Protein AF-A0A1Y2BBR1-F1 (afdb_monomer_lite)

Foldseek 3Di:
DPVLVVVLVVVVVPDDCLLELDDDDLQEDDPVSLVSLQVSLVVVVAASLVVNLVSLLSQLLVLVVLLLCLLFPVVQLVVDDPVSNVSNLVSLQSNQSSLSNLLRLLVSLCCCLPNPVVVVDPPVSSNNSDPPLDLVSNLSSLLSLLCVQARGDPSCQVSHPPDDPLCVSVLVSLVVVLVPRPPLVPVPDPCVLSSVLSVLSSVSSVVCSVPVHPPPPDDPDDAADEDWDFDDDPPDDPDRGPTDDPPPRPFSQQDDGNSRYHYDDPCNVVSVVVVVVGD

pLDDT: mean 82.96, std 15.92, range [39.16, 98.25]

Sequence (279 aa):
MYFHTSRLLTVHSQIPIQYLLLFENPRALTTADEDRFISQNRTAGATLGHLNMALHGSTSINYRAIMYLSALSSFHPSTLPPHQTKKIITAINACLESAWKRTTLALFFEEIAYGSGKSRVPETEIKYYTLGGQPHLLFEACVVFWFVVCRMNASWRPFVQLWDEDTRQMRDAVARLVDRIPDASSENGVYSPVVRCIEAMMLEIEEVGMFGRLDDLMGNDVDVLELGMKVMSIGGEETIASIAEPHGFLGLLGLEVGNRVRWLGRKEESWRLFWKLNT

Structure (mmCIF, N/CA/C/O backbone):
data_AF-A0A1Y2BBR1-F1
#
_entry.id   AF-A0A1Y2BBR1-F1
#
loop_
_atom_site.group_PDB
_atom_site.id
_atom_site.type_symbol
_atom_site.label_atom_id
_atom_site.label_alt_id
_atom_site.label_comp_id
_atom_site.label_asym_id
_atom_site.label_entity_id
_atom_site.label_seq_id
_atom_site.pdbx_PDB_ins_code
_atom_site.Cartn_x
_atom_site.Cartn_y
_atom_site.Cartn_z
_atom_site.occupancy
_atom_site.B_iso_or_equiv
_atom_site.auth_seq_id
_atom_site.auth_comp_id
_atom_site.auth_asym_id
_atom_site.auth_atom_id
_atom_site.pdbx_PDB_model_num
ATOM 1 N N . MET A 1 1 ? -5.771 -9.627 -20.021 1.00 47.75 1 MET A N 1
ATOM 2 C CA . MET A 1 1 ? -5.747 -9.042 -18.660 1.00 47.75 1 MET A CA 1
ATOM 3 C C . MET A 1 1 ? -6.906 -8.063 -18.366 1.00 47.75 1 MET A C 1
ATOM 5 O O . MET A 1 1 ? -6.924 -7.498 -17.289 1.00 47.75 1 MET A O 1
ATOM 9 N N . TYR A 1 2 ? -7.908 -7.880 -19.248 1.00 39.16 2 TYR A N 1
ATOM 10 C CA . TYR A 1 2 ? -9.057 -6.983 -18.984 1.00 39.16 2 TYR A CA 1
ATOM 11 C C . TYR A 1 2 ? -10.148 -7.584 -18.072 1.00 39.16 2 TYR A C 1
ATOM 13 O O . TYR A 1 2 ? -10.873 -6.848 -17.410 1.00 39.16 2 TYR A O 1
ATOM 21 N N . PHE A 1 3 ? -10.257 -8.915 -18.005 1.00 40.38 3 PHE A N 1
ATOM 22 C CA . PHE A 1 3 ? -11.361 -9.579 -17.303 1.00 40.38 3 PHE A CA 1
ATOM 23 C C . PHE A 1 3 ? -11.321 -9.415 -15.773 1.00 40.38 3 PHE A C 1
ATOM 25 O O . PHE A 1 3 ? -12.371 -9.220 -15.163 1.00 40.38 3 PHE A O 1
ATOM 32 N N . HIS A 1 4 ? -10.142 -9.420 -15.143 1.00 56.06 4 HIS A N 1
ATOM 33 C CA . HIS A 1 4 ? -10.037 -9.384 -13.676 1.00 56.06 4 HIS A CA 1
ATOM 34 C C . HIS A 1 4 ? -10.373 -8.012 -13.071 1.00 56.06 4 HIS A C 1
ATOM 36 O O . HIS A 1 4 ? -11.128 -7.949 -12.100 1.00 56.06 4 HIS A O 1
ATOM 42 N N . THR A 1 5 ? -9.939 -6.918 -13.705 1.00 64.00 5 THR A N 1
ATOM 43 C CA . THR A 1 5 ? -10.243 -5.553 -13.248 1.00 64.00 5 THR A CA 1
ATOM 44 C C . THR A 1 5 ? -11.747 -5.259 -13.270 1.00 64.00 5 THR A C 1
ATOM 46 O O . THR A 1 5 ? -12.264 -4.644 -12.344 1.00 64.00 5 THR A O 1
ATOM 49 N N . SER A 1 6 ? -12.481 -5.750 -14.279 1.00 73.44 6 SER A N 1
ATOM 50 C CA . SER A 1 6 ? -13.931 -5.509 -14.401 1.00 73.44 6 SER A CA 1
ATOM 51 C C . SER A 1 6 ? -14.750 -6.128 -13.260 1.00 73.44 6 SER A C 1
ATOM 53 O O . SER A 1 6 ? -15.660 -5.494 -12.722 1.00 73.44 6 SER A O 1
ATOM 55 N N . ARG A 1 7 ? -14.389 -7.345 -12.832 1.00 83.56 7 ARG A N 1
ATOM 56 C CA . ARG A 1 7 ? -15.059 -8.038 -11.728 1.00 83.56 7 ARG A CA 1
ATOM 57 C C . ARG A 1 7 ? -14.746 -7.386 -10.386 1.00 83.56 7 ARG A C 1
ATOM 59 O O . ARG A 1 7 ? -15.658 -7.229 -9.583 1.00 83.56 7 ARG A O 1
ATOM 66 N N . LEU A 1 8 ? -13.493 -6.984 -10.160 1.00 83.50 8 LEU A N 1
ATOM 67 C CA . LEU A 1 8 ? -13.106 -6.297 -8.928 1.00 83.50 8 LEU A CA 1
ATOM 68 C C . LEU A 1 8 ? -13.880 -4.986 -8.753 1.00 83.50 8 LEU A C 1
ATOM 70 O O . LEU A 1 8 ? -14.488 -4.768 -7.710 1.00 83.50 8 LEU A O 1
ATOM 74 N N . LEU A 1 9 ? -13.921 -4.161 -9.803 1.00 84.00 9 LEU A N 1
ATOM 75 C CA . LEU A 1 9 ? -14.660 -2.897 -9.795 1.00 84.00 9 LEU A CA 1
ATOM 76 C C . LEU A 1 9 ? -16.160 -3.110 -9.572 1.00 84.00 9 LEU A C 1
ATOM 78 O O . LEU A 1 9 ? -16.783 -2.351 -8.836 1.00 84.00 9 LEU A O 1
ATOM 82 N N . THR A 1 10 ? -16.726 -4.175 -10.148 1.00 89.50 10 THR A N 1
ATOM 83 C CA . THR A 1 10 ? -18.129 -4.542 -9.919 1.00 89.50 10 THR A CA 1
ATOM 84 C C . THR A 1 10 ? -18.375 -4.863 -8.446 1.00 89.50 10 THR A C 1
ATOM 86 O O . THR A 1 10 ? -19.303 -4.319 -7.856 1.00 89.50 10 THR A O 1
ATOM 89 N N . VAL A 1 11 ? -17.521 -5.683 -7.825 1.00 89.50 11 VAL A N 1
ATOM 90 C CA . VAL A 1 11 ? -17.638 -6.014 -6.395 1.00 89.50 11 VAL A CA 1
ATOM 91 C C . VAL A 1 11 ? -17.490 -4.763 -5.529 1.00 89.50 11 VAL A C 1
ATOM 93 O O . VAL A 1 11 ? -18.306 -4.545 -4.641 1.00 89.50 11 VAL A O 1
ATOM 96 N N . HIS A 1 12 ? -16.504 -3.906 -5.808 1.00 91.44 12 HIS A N 1
ATOM 97 C CA . HIS A 1 12 ? -16.314 -2.648 -5.073 1.00 91.44 12 HIS A CA 1
ATOM 98 C C . HIS A 1 12 ? -17.542 -1.738 -5.179 1.00 91.44 12 HIS A C 1
ATOM 100 O O . HIS A 1 12 ? -17.980 -1.187 -4.175 1.00 91.44 12 HIS A O 1
ATOM 106 N N . SER A 1 13 ? -18.144 -1.632 -6.368 1.00 91.88 13 SER A N 1
ATOM 107 C CA . SER A 1 13 ? -19.326 -0.790 -6.604 1.00 91.88 13 SER A CA 1
ATOM 108 C C . SER A 1 13 ? -20.595 -1.259 -5.886 1.00 91.88 13 SER A C 1
ATOM 110 O O . SER A 1 13 ? -21.535 -0.485 -5.735 1.00 91.88 13 SER A O 1
ATOM 112 N N . GLN A 1 14 ? -20.632 -2.518 -5.442 1.00 95.00 14 GLN A N 1
ATOM 113 C CA . GLN A 1 14 ? -21.766 -3.083 -4.710 1.00 95.00 14 GLN A CA 1
ATOM 114 C C . GLN A 1 14 ? -21.710 -2.778 -3.210 1.00 95.00 14 GLN A C 1
ATOM 116 O O . GLN A 1 14 ? -22.680 -3.047 -2.504 1.00 95.00 14 GLN A O 1
ATOM 121 N N . ILE A 1 15 ? -20.595 -2.235 -2.711 1.00 94.44 15 ILE A N 1
ATOM 122 C CA . ILE A 1 15 ? -20.427 -1.939 -1.291 1.00 94.44 15 ILE A CA 1
ATOM 123 C C . ILE A 1 15 ? -21.133 -0.619 -0.975 1.00 94.44 15 ILE A C 1
ATOM 125 O O . ILE A 1 15 ? -20.797 0.410 -1.566 1.00 94.44 15 ILE A O 1
ATOM 129 N N . PRO A 1 16 ? -22.092 -0.616 -0.035 1.00 96.38 16 PRO A N 1
ATOM 130 C CA . PRO A 1 16 ? -22.778 0.607 0.349 1.00 96.38 16 PRO A CA 1
ATOM 131 C C . PRO A 1 16 ? -21.812 1.675 0.875 1.00 96.38 16 PRO A C 1
ATOM 133 O O . PRO A 1 16 ? -20.920 1.381 1.675 1.00 96.38 16 PRO A O 1
ATOM 136 N N . ILE A 1 17 ? -22.018 2.927 0.459 1.00 95.00 17 ILE A N 1
ATOM 137 C CA . ILE A 1 17 ? -21.093 4.037 0.733 1.00 95.00 17 ILE A CA 1
ATOM 138 C C . ILE A 1 17 ? -20.867 4.284 2.228 1.00 95.00 17 ILE A C 1
ATOM 140 O O . ILE A 1 17 ? -19.780 4.690 2.625 1.00 95.00 17 ILE A O 1
ATOM 144 N N . GLN A 1 18 ? -21.848 3.970 3.078 1.00 95.50 18 GLN A N 1
ATOM 145 C CA . GLN A 1 18 ? -21.721 4.101 4.528 1.00 95.50 18 GLN A CA 1
ATOM 146 C C . GLN A 1 18 ? -20.636 3.197 5.134 1.00 95.50 18 GLN A C 1
ATOM 148 O O . GLN A 1 18 ? -20.151 3.502 6.220 1.00 95.50 18 GLN A O 1
ATOM 153 N N . TYR A 1 19 ? -20.228 2.130 4.439 1.00 96.62 19 TYR A N 1
ATOM 154 C CA . TYR A 1 19 ? -19.152 1.229 4.862 1.00 96.62 19 TYR A CA 1
ATOM 155 C C . TYR A 1 19 ? -17.789 1.584 4.251 1.00 96.62 19 TYR A C 1
ATOM 157 O O . TYR A 1 19 ? -16.782 0.952 4.578 1.00 96.62 19 TYR A O 1
ATOM 165 N N . LEU A 1 20 ? -17.743 2.588 3.372 1.00 96.75 20 LEU A N 1
ATOM 166 C CA . LEU A 1 20 ? -16.524 3.050 2.721 1.00 96.75 20 LEU A CA 1
ATOM 167 C C . LEU A 1 20 ? -15.946 4.251 3.477 1.00 96.75 20 LEU A C 1
ATOM 169 O O . LEU A 1 20 ? -16.607 5.275 3.662 1.00 96.75 20 LEU A O 1
ATOM 173 N N . LEU A 1 21 ? -14.686 4.129 3.888 1.00 97.62 21 LEU A N 1
ATOM 174 C CA . LEU A 1 21 ? -13.914 5.193 4.526 1.00 97.62 21 LEU A CA 1
ATOM 175 C C . LEU A 1 21 ? -13.214 5.996 3.427 1.00 97.62 21 LEU A C 1
ATOM 177 O O . LEU A 1 21 ? -12.030 5.821 3.153 1.00 97.62 21 LEU A O 1
ATOM 181 N N . LEU A 1 22 ? -13.990 6.818 2.721 1.00 96.75 22 LEU A N 1
ATOM 182 C CA . LEU A 1 22 ? -13.510 7.614 1.589 1.00 96.75 22 LEU A CA 1
ATOM 183 C C . LEU A 1 22 ? -12.807 8.877 2.077 1.00 96.75 22 LEU A C 1
ATOM 185 O O . LEU A 1 22 ? -13.302 9.517 2.995 1.00 96.75 22 LEU A O 1
ATOM 189 N N . PHE A 1 23 ? -11.702 9.257 1.443 1.00 97.38 23 PHE A N 1
ATOM 190 C CA . PHE A 1 23 ? -10.986 10.510 1.684 1.00 97.38 23 PHE A CA 1
ATOM 191 C C . PHE A 1 23 ? -10.176 10.888 0.440 1.00 97.38 23 PHE A C 1
ATOM 193 O O . PHE A 1 23 ? -9.792 10.016 -0.350 1.00 97.38 23 PHE A O 1
ATOM 200 N N . GLU A 1 24 ? -9.982 12.191 0.239 1.00 94.94 24 GLU A N 1
ATOM 201 C CA . GLU A 1 24 ? -9.415 12.736 -0.998 1.00 94.94 24 GLU A CA 1
ATOM 202 C C . GLU A 1 24 ? -7.892 12.608 -1.037 1.00 94.94 24 GLU A C 1
ATOM 204 O O . GLU A 1 24 ? -7.355 12.071 -2.002 1.00 94.94 24 GLU A O 1
ATOM 209 N N . ASN A 1 25 ? -7.201 13.050 0.018 1.00 95.50 25 ASN A N 1
ATOM 210 C CA . ASN A 1 25 ? -5.744 13.006 0.086 1.00 95.50 25 ASN A CA 1
ATOM 211 C C . ASN A 1 25 ? -5.260 11.636 0.592 1.00 95.50 25 ASN A C 1
ATOM 213 O O . ASN A 1 25 ? -5.381 11.361 1.782 1.00 95.50 25 ASN A O 1
ATOM 217 N N . PRO A 1 26 ? -4.617 10.798 -0.241 1.00 95.44 26 PRO A N 1
ATOM 218 C CA . PRO A 1 26 ? -4.178 9.466 0.172 1.00 95.44 26 PRO A CA 1
ATOM 219 C C . PRO A 1 26 ? -3.197 9.458 1.347 1.00 95.44 26 PRO A C 1
ATOM 221 O O . PRO A 1 26 ? -3.072 8.426 1.992 1.00 95.44 26 PRO A O 1
ATOM 224 N N . ARG A 1 27 ? -2.488 10.569 1.598 1.00 93.69 27 ARG A N 1
ATOM 225 C CA . ARG A 1 27 ? -1.416 10.662 2.599 1.00 93.69 27 ARG A CA 1
ATOM 226 C C . ARG A 1 27 ? -1.868 11.209 3.952 1.00 93.69 27 ARG A C 1
ATOM 228 O O . ARG A 1 27 ? -1.121 11.096 4.920 1.00 93.69 27 ARG A O 1
ATOM 235 N N . ALA A 1 28 ? -3.044 11.827 4.037 1.00 93.38 28 ALA A N 1
ATOM 236 C CA . ALA A 1 28 ? -3.477 12.506 5.253 1.00 93.38 28 ALA A CA 1
ATOM 237 C C . ALA A 1 28 ? -4.999 12.546 5.375 1.00 93.38 28 ALA A C 1
ATOM 239 O O . ALA A 1 28 ? -5.702 12.768 4.390 1.00 93.38 28 ALA A O 1
ATOM 240 N N . LEU A 1 29 ? -5.487 12.395 6.605 1.00 96.62 29 LEU A N 1
ATOM 241 C CA . LEU A 1 29 ? -6.881 12.654 6.947 1.00 96.62 29 LEU A CA 1
ATOM 242 C C . LEU A 1 29 ? -7.031 14.083 7.452 1.00 96.62 29 LEU A C 1
ATOM 244 O O . LEU A 1 29 ? -6.179 14.598 8.176 1.00 96.62 29 LEU A O 1
ATOM 248 N N . THR A 1 30 ? -8.139 14.714 7.087 1.00 97.56 30 THR A N 1
ATOM 249 C CA . THR A 1 30 ? -8.600 15.921 7.770 1.00 97.56 30 THR A CA 1
ATOM 250 C C . THR A 1 30 ? -9.356 15.543 9.042 1.00 97.56 30 THR A C 1
ATOM 252 O O . THR A 1 30 ? -9.891 14.440 9.155 1.00 97.56 30 THR A O 1
ATOM 255 N N . THR A 1 31 ? -9.502 16.479 9.981 1.00 96.81 31 THR A N 1
ATOM 256 C CA . THR A 1 31 ? -10.352 16.273 11.169 1.00 96.81 31 THR A CA 1
ATOM 257 C C . THR A 1 31 ? -11.788 15.893 10.789 1.00 96.81 31 THR A C 1
ATOM 259 O O . THR A 1 31 ? -12.393 15.043 11.436 1.00 96.81 31 THR A O 1
ATOM 262 N N . ALA A 1 32 ? -12.308 16.451 9.688 1.00 98.19 32 ALA A N 1
ATOM 263 C CA . ALA A 1 32 ? -13.633 16.118 9.172 1.00 98.19 32 ALA A CA 1
ATOM 264 C C . ALA A 1 32 ? -13.727 14.673 8.645 1.00 98.19 32 ALA A C 1
ATOM 266 O O . ALA A 1 32 ? -14.783 14.047 8.756 1.00 98.19 32 ALA A O 1
ATOM 267 N N . ASP A 1 33 ? -12.644 14.131 8.080 1.00 98.25 33 ASP A N 1
ATOM 268 C CA . ASP A 1 33 ? -12.580 12.720 7.688 1.00 98.25 33 ASP A CA 1
ATOM 269 C C . ASP A 1 33 ? -12.587 11.819 8.923 1.00 98.25 33 ASP A C 1
ATOM 271 O O . ASP A 1 33 ? -13.366 10.872 8.985 1.00 98.25 33 ASP A O 1
ATOM 275 N N . GLU A 1 34 ? -11.790 12.155 9.937 1.00 98.12 34 GLU A N 1
ATOM 276 C CA . GLU A 1 34 ? -11.723 11.398 11.189 1.00 98.12 34 GLU A CA 1
ATOM 277 C C . GLU A 1 34 ? -13.069 11.366 11.924 1.00 98.12 34 GLU A C 1
ATOM 279 O O . GLU A 1 34 ? -13.530 10.293 12.315 1.00 98.12 34 GLU A O 1
ATOM 284 N N . ASP A 1 35 ? -13.736 12.517 12.073 1.00 98.19 35 ASP A N 1
ATOM 285 C CA . ASP A 1 35 ? -15.061 12.603 12.703 1.00 98.19 35 ASP A CA 1
ATOM 286 C C . ASP A 1 35 ? -16.101 11.774 11.938 1.00 98.19 35 ASP A C 1
ATOM 288 O O . ASP A 1 35 ? -16.908 11.048 12.533 1.00 98.19 35 ASP A O 1
ATOM 292 N N . ARG A 1 36 ? -16.053 11.828 10.599 1.00 98.00 36 ARG A N 1
ATOM 293 C CA . ARG A 1 36 ? -16.909 11.010 9.736 1.00 98.00 36 ARG A CA 1
ATOM 294 C C . ARG A 1 36 ? -16.636 9.522 9.947 1.00 98.00 36 ARG A C 1
ATOM 296 O O . ARG A 1 36 ? -17.585 8.761 10.115 1.00 98.00 36 ARG A O 1
ATOM 303 N N . PHE A 1 37 ? -15.374 9.106 10.002 1.00 98.12 37 PHE A N 1
ATOM 304 C CA . PHE A 1 37 ? -14.996 7.703 10.187 1.00 98.12 37 PHE A CA 1
ATOM 305 C C . PHE A 1 37 ? -15.402 7.171 11.562 1.00 98.12 37 PHE A C 1
ATOM 307 O O . PHE A 1 37 ? -15.904 6.048 11.650 1.00 98.12 37 PHE A O 1
ATOM 314 N N . ILE A 1 38 ? -15.252 7.970 12.622 1.00 97.88 38 ILE A N 1
ATOM 315 C CA . ILE A 1 38 ? -15.734 7.628 13.968 1.00 97.88 38 ILE A CA 1
ATOM 316 C C . ILE A 1 38 ? -17.250 7.399 13.942 1.00 97.88 38 ILE A C 1
ATOM 318 O O . ILE A 1 38 ? -17.746 6.367 14.401 1.00 97.88 38 ILE A O 1
ATOM 322 N N . SER A 1 39 ? -17.996 8.327 13.338 1.00 97.56 39 SER A N 1
ATOM 323 C CA . SER A 1 39 ? -19.452 8.215 13.202 1.00 97.56 39 SER A CA 1
ATOM 324 C C . SER A 1 39 ? -19.871 6.977 12.395 1.00 97.56 39 SER A C 1
ATOM 326 O O . SER A 1 39 ? -20.785 6.253 12.799 1.00 97.56 39 SER A O 1
ATOM 328 N N . GLN A 1 40 ? -19.171 6.675 11.295 1.00 97.81 40 GLN A N 1
ATOM 329 C CA . GLN A 1 40 ? -19.435 5.496 10.463 1.00 97.81 40 GLN A CA 1
ATOM 330 C C . GLN A 1 40 ? -19.194 4.184 11.221 1.00 97.81 40 GLN A C 1
ATOM 332 O O . GLN A 1 40 ? -20.068 3.318 11.208 1.00 97.81 40 GLN A O 1
ATOM 337 N N . ASN A 1 41 ? -18.058 4.036 11.916 1.00 97.06 41 ASN A N 1
ATOM 338 C CA . ASN A 1 41 ? -17.757 2.826 12.696 1.00 97.06 41 ASN A CA 1
ATOM 339 C C . ASN A 1 41 ? -18.771 2.628 13.833 1.00 97.06 41 ASN A C 1
ATOM 341 O O . ASN A 1 41 ? -19.283 1.521 14.014 1.00 97.06 41 ASN A O 1
ATOM 345 N N . ARG A 1 42 ? -19.131 3.705 14.548 1.00 96.44 42 ARG A N 1
ATOM 346 C CA . ARG A 1 42 ? -20.173 3.668 15.586 1.00 96.44 42 ARG A CA 1
ATOM 347 C C . ARG A 1 42 ? -21.518 3.222 15.022 1.00 96.44 42 ARG A C 1
ATOM 349 O O . ARG A 1 42 ? -22.140 2.322 15.575 1.00 96.44 42 ARG A O 1
ATOM 356 N N . THR A 1 43 ? -21.953 3.833 13.921 1.00 97.00 43 THR A N 1
ATOM 357 C CA . THR A 1 43 ? -23.245 3.527 13.286 1.00 97.00 43 THR A CA 1
ATOM 358 C C . THR A 1 43 ? -23.292 2.093 12.765 1.00 97.00 43 THR A C 1
ATOM 360 O O . THR A 1 43 ? -24.312 1.422 12.891 1.00 97.00 43 THR A O 1
ATOM 363 N N . ALA A 1 44 ? -22.186 1.605 12.201 1.00 96.56 44 ALA A N 1
ATOM 364 C CA . ALA A 1 44 ? -22.076 0.229 11.735 1.00 96.56 44 ALA A CA 1
ATOM 365 C C . ALA A 1 44 ? -22.017 -0.788 12.887 1.00 96.56 44 ALA A C 1
ATOM 367 O O . ALA A 1 44 ? -22.346 -1.954 12.675 1.00 96.56 44 ALA A O 1
ATOM 368 N N . GLY A 1 45 ? -21.576 -0.373 14.080 1.00 94.69 45 GLY A N 1
ATOM 369 C CA . GLY A 1 45 ? -21.345 -1.272 15.212 1.00 94.69 45 GLY A CA 1
ATOM 370 C C . GLY A 1 45 ? -20.275 -2.331 14.922 1.00 94.69 45 GLY A C 1
ATOM 371 O O . GLY A 1 45 ? -20.332 -3.434 15.466 1.00 94.69 45 GLY A O 1
ATOM 372 N N . ALA A 1 46 ? -19.333 -2.027 14.025 1.00 93.19 46 ALA A N 1
ATOM 373 C CA . ALA A 1 46 ? -18.322 -2.952 13.527 1.00 93.19 46 ALA A CA 1
ATOM 374 C C . ALA A 1 46 ? -17.061 -2.199 13.087 1.00 93.19 46 ALA A C 1
ATOM 376 O O . ALA A 1 46 ? -17.104 -1.000 12.816 1.00 93.19 46 ALA A O 1
ATOM 377 N N . THR A 1 47 ? -15.943 -2.921 12.974 1.00 90.31 47 THR A N 1
ATOM 378 C CA . THR A 1 47 ? -14.710 -2.361 12.414 1.00 90.31 47 THR A CA 1
ATOM 379 C C . THR A 1 47 ? -14.795 -2.269 10.891 1.00 90.31 47 THR A C 1
ATOM 381 O O . THR A 1 47 ? -14.807 -3.269 10.172 1.00 90.31 47 THR A O 1
ATOM 384 N N . LEU A 1 48 ? -14.857 -1.042 10.374 1.00 96.00 48 LEU A N 1
ATOM 385 C CA . LEU A 1 48 ? -14.805 -0.777 8.933 1.00 96.00 48 LEU A CA 1
ATOM 386 C C . LEU A 1 48 ? -13.369 -0.777 8.398 1.00 96.00 48 LEU A C 1
ATOM 388 O O . LEU A 1 48 ? -13.159 -0.778 7.182 1.00 96.00 48 LEU A O 1
ATOM 392 N N . GLY A 1 49 ? -12.380 -0.800 9.294 1.00 93.75 49 GLY A N 1
ATOM 393 C CA . GLY A 1 49 ? -10.966 -0.777 8.947 1.00 93.75 49 GLY A CA 1
ATOM 394 C C . GLY A 1 49 ? -10.553 -1.982 8.119 1.00 93.75 49 GLY A C 1
ATOM 395 O O . GLY A 1 49 ? -10.028 -1.808 7.023 1.00 93.75 49 GLY A O 1
ATOM 396 N N . HIS A 1 50 ? -10.868 -3.201 8.567 1.00 90.81 50 HIS A N 1
ATOM 397 C CA . HIS A 1 50 ? -10.524 -4.423 7.825 1.00 90.81 50 HIS A CA 1
ATOM 398 C C . HIS A 1 50 ? -11.094 -4.436 6.409 1.00 90.81 50 HIS A C 1
ATOM 400 O O . HIS A 1 50 ? -10.375 -4.765 5.466 1.00 90.81 50 HIS A O 1
ATOM 406 N N . LEU A 1 51 ? -12.354 -4.020 6.249 1.00 92.75 51 LEU A N 1
ATOM 407 C CA . LEU A 1 51 ? -13.000 -3.935 4.942 1.00 92.75 51 LEU A CA 1
ATOM 408 C C . LEU A 1 51 ? -12.238 -2.987 4.010 1.00 92.75 51 LEU A C 1
ATOM 410 O O . LEU A 1 51 ? -11.853 -3.381 2.913 1.00 92.75 51 LEU A O 1
ATOM 414 N N . ASN A 1 52 ? -11.980 -1.753 4.446 1.00 95.69 52 ASN A N 1
ATOM 415 C CA . ASN A 1 52 ? -11.340 -0.747 3.597 1.00 95.69 52 ASN A CA 1
ATOM 416 C C . ASN A 1 52 ? -9.872 -1.092 3.302 1.00 95.69 52 ASN A C 1
ATOM 418 O O . ASN A 1 52 ? -9.417 -0.943 2.167 1.00 95.69 52 ASN A O 1
ATOM 422 N N . MET A 1 53 ? -9.154 -1.666 4.271 1.00 92.38 53 MET A N 1
ATOM 423 C CA . MET A 1 53 ? -7.802 -2.192 4.062 1.00 92.38 53 MET A CA 1
ATOM 424 C C . MET A 1 53 ? -7.786 -3.310 3.012 1.00 92.38 53 MET A C 1
ATOM 426 O O . MET A 1 53 ? -6.922 -3.316 2.130 1.00 92.38 53 MET A O 1
ATOM 430 N N . ALA A 1 54 ? -8.759 -4.225 3.058 1.00 90.50 54 ALA A N 1
ATOM 431 C CA . ALA A 1 54 ? -8.904 -5.291 2.071 1.00 90.50 54 ALA A CA 1
ATOM 432 C C . ALA A 1 54 ? -9.271 -4.749 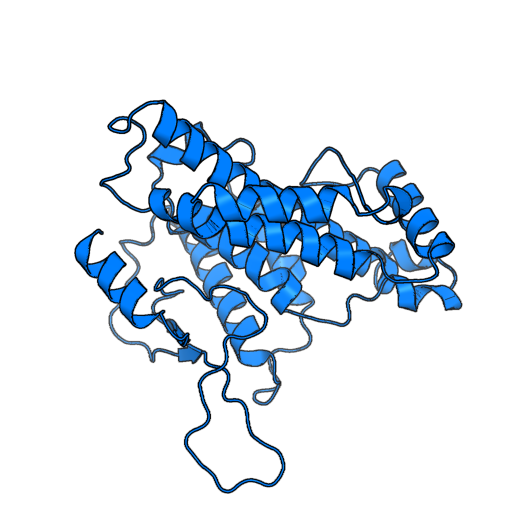0.680 1.00 90.50 54 ALA A C 1
ATOM 434 O O . ALA A 1 54 ? -8.726 -5.222 -0.319 1.00 90.50 54 ALA A O 1
ATOM 435 N N . LEU A 1 55 ? -10.129 -3.726 0.592 1.00 92.81 55 LEU A N 1
ATOM 436 C CA . LEU A 1 55 ? -10.482 -3.090 -0.681 1.00 92.81 55 LEU A CA 1
ATOM 437 C C . LEU A 1 55 ? -9.263 -2.462 -1.348 1.00 92.81 55 LEU A C 1
ATOM 439 O O . LEU A 1 55 ? -8.948 -2.802 -2.489 1.00 92.81 55 LEU A O 1
ATOM 443 N N . HIS A 1 56 ? -8.516 -1.631 -0.625 1.00 94.38 56 HIS A N 1
ATOM 444 C CA . HIS A 1 56 ? -7.280 -1.055 -1.150 1.00 94.38 56 HIS A CA 1
ATOM 445 C C . HIS A 1 56 ? -6.239 -2.133 -1.476 1.00 94.38 56 HIS A C 1
ATOM 447 O O . HIS A 1 56 ? -5.560 -2.056 -2.499 1.00 94.38 56 HIS A O 1
ATOM 453 N N . GLY A 1 57 ? -6.149 -3.191 -0.668 1.00 91.75 57 GLY A N 1
ATOM 454 C CA . GLY A 1 57 ? -5.258 -4.308 -0.964 1.00 91.75 57 GLY A CA 1
ATOM 455 C C . GLY A 1 57 ? -5.608 -5.063 -2.229 1.00 91.75 57 GLY A C 1
ATOM 456 O O . GLY A 1 57 ? -4.720 -5.350 -3.026 1.00 91.75 57 GLY A O 1
ATOM 457 N N . SER A 1 58 ? -6.892 -5.304 -2.467 1.00 91.12 58 SER A N 1
ATOM 458 C CA . SER A 1 58 ? -7.352 -5.953 -3.690 1.00 91.12 58 SER A CA 1
ATOM 459 C C . SER A 1 58 ? -7.044 -5.123 -4.942 1.00 91.12 58 SER A C 1
ATOM 461 O O . SER A 1 58 ? -6.645 -5.687 -5.961 1.00 91.12 58 SER A O 1
ATOM 463 N N . THR A 1 59 ? -7.137 -3.789 -4.856 1.00 92.56 59 THR A N 1
ATOM 464 C CA . THR A 1 59 ? -6.714 -2.883 -5.932 1.00 92.56 59 THR A CA 1
ATOM 465 C C . THR A 1 59 ? -5.221 -3.019 -6.199 1.00 92.56 59 THR A C 1
ATOM 467 O O . THR A 1 59 ? -4.837 -3.256 -7.344 1.00 92.56 59 THR A O 1
ATOM 470 N N . SER A 1 60 ? -4.388 -2.938 -5.154 1.00 92.50 60 SER A N 1
ATOM 471 C CA . SER A 1 60 ? -2.937 -3.105 -5.287 1.00 92.50 60 SER A CA 1
ATOM 472 C C . SER A 1 60 ? -2.584 -4.438 -5.944 1.00 92.50 60 SER A C 1
ATOM 474 O O . SER A 1 60 ? -1.930 -4.454 -6.983 1.00 92.50 60 SER A O 1
ATOM 476 N N . ILE A 1 61 ? -3.110 -5.548 -5.422 1.00 89.19 61 ILE A N 1
ATOM 477 C CA . ILE A 1 61 ? -2.851 -6.900 -5.935 1.00 89.19 61 ILE A CA 1
ATOM 478 C C . ILE A 1 61 ? -3.227 -7.021 -7.420 1.00 89.19 61 ILE A C 1
ATOM 480 O O . ILE A 1 61 ? -2.480 -7.614 -8.199 1.00 89.19 61 ILE A O 1
ATOM 484 N N . ASN A 1 62 ? -4.354 -6.435 -7.835 1.00 89.75 62 ASN A N 1
ATOM 485 C CA . ASN A 1 62 ? -4.817 -6.498 -9.222 1.00 89.75 62 ASN A CA 1
ATOM 486 C C . ASN A 1 62 ? -3.910 -5.730 -10.200 1.00 89.75 62 ASN A C 1
ATOM 488 O O . ASN A 1 62 ? -3.762 -6.144 -11.350 1.00 89.75 62 ASN A O 1
ATOM 492 N N . TYR A 1 63 ? -3.303 -4.623 -9.766 1.00 93.25 63 TYR A N 1
ATOM 493 C CA . TYR A 1 63 ? -2.422 -3.803 -10.605 1.00 93.25 63 TYR A CA 1
ATOM 494 C C . TYR A 1 63 ? -0.934 -4.146 -10.464 1.00 93.25 63 TYR A C 1
ATOM 496 O O . TYR A 1 63 ? -0.153 -3.830 -11.364 1.00 93.25 63 TYR A O 1
ATOM 504 N N . ARG A 1 64 ? -0.537 -4.844 -9.396 1.00 91.50 64 ARG A N 1
ATOM 505 C CA . ARG A 1 64 ? 0.867 -5.055 -9.026 1.00 91.50 64 ARG A CA 1
ATOM 506 C C . ARG A 1 64 ? 1.708 -5.697 -10.120 1.00 91.50 64 ARG A C 1
ATOM 508 O O . ARG A 1 64 ? 2.801 -5.222 -10.390 1.00 91.50 64 ARG A O 1
ATOM 515 N N . ALA A 1 65 ? 1.202 -6.728 -10.794 1.00 91.50 65 ALA A N 1
ATOM 516 C CA . ALA A 1 65 ? 1.961 -7.382 -11.863 1.00 91.50 65 ALA A CA 1
ATOM 517 C C . ALA A 1 65 ? 2.256 -6.432 -13.043 1.00 91.50 65 ALA A C 1
ATOM 519 O O . ALA A 1 65 ? 3.298 -6.545 -13.677 1.00 91.50 65 ALA A O 1
ATOM 520 N N . ILE A 1 66 ? 1.357 -5.479 -13.326 1.00 95.19 66 ILE A N 1
ATOM 521 C CA . ILE A 1 66 ? 1.566 -4.455 -14.361 1.00 95.19 66 ILE A CA 1
ATOM 522 C C . ILE A 1 66 ? 2.542 -3.391 -13.857 1.00 95.19 66 ILE A C 1
ATOM 524 O O . ILE A 1 66 ? 3.416 -2.979 -14.613 1.00 95.19 66 ILE A O 1
ATOM 528 N N . MET A 1 67 ? 2.420 -2.973 -12.591 1.00 96.19 67 MET A N 1
ATOM 529 C CA . MET A 1 67 ? 3.398 -2.091 -11.949 1.00 96.19 67 MET A CA 1
ATOM 530 C C . MET A 1 67 ? 4.802 -2.699 -12.041 1.00 96.19 67 MET A C 1
ATOM 532 O O . MET A 1 67 ? 5.729 -2.004 -12.416 1.00 96.19 67 MET A O 1
ATOM 536 N N . TYR A 1 68 ? 4.951 -4.006 -11.815 1.00 95.19 68 TYR A N 1
ATOM 537 C CA . TYR A 1 68 ? 6.249 -4.686 -11.833 1.00 95.19 68 TYR A CA 1
ATOM 538 C C . TYR A 1 68 ? 6.976 -4.621 -13.181 1.00 95.19 68 TYR A C 1
ATOM 540 O O . TYR A 1 68 ? 8.205 -4.619 -13.218 1.00 95.19 68 TYR A O 1
ATOM 548 N N . LEU A 1 69 ? 6.247 -4.466 -14.290 1.00 95.06 69 LEU A N 1
ATOM 549 C CA . LEU A 1 69 ? 6.859 -4.252 -15.604 1.00 95.06 69 LEU A CA 1
ATOM 550 C C . LEU A 1 69 ? 7.722 -2.985 -15.645 1.00 95.06 69 LEU A C 1
ATOM 552 O O . LEU A 1 69 ? 8.637 -2.911 -16.456 1.00 95.06 69 LEU A O 1
ATOM 556 N N . SER A 1 70 ? 7.491 -2.011 -14.759 1.00 96.25 70 SER A N 1
ATOM 557 C CA . SER A 1 70 ? 8.293 -0.790 -14.687 1.00 96.25 70 SER A CA 1
ATOM 558 C C . SER A 1 70 ? 9.728 -1.014 -14.192 1.00 96.25 70 SER A C 1
ATOM 560 O O . SER A 1 70 ? 10.525 -0.080 -14.236 1.00 96.25 70 SER A O 1
ATOM 562 N N . ALA A 1 71 ? 10.072 -2.212 -13.708 1.00 95.00 71 ALA A N 1
ATOM 563 C CA . ALA A 1 71 ? 11.452 -2.591 -13.395 1.00 95.00 71 ALA A CA 1
ATOM 564 C C . ALA A 1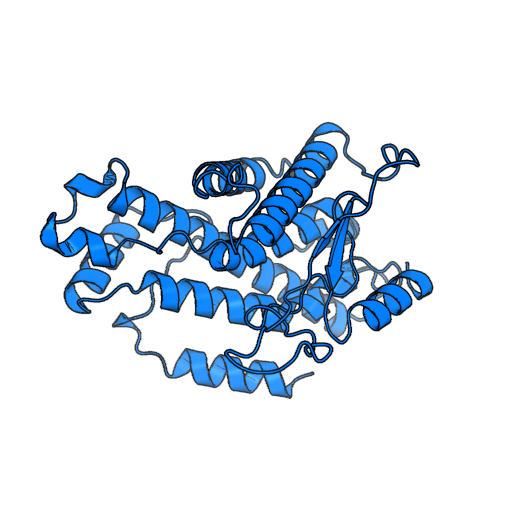 71 ? 12.241 -3.049 -14.636 1.00 95.00 71 ALA A C 1
ATOM 566 O O . ALA A 1 71 ? 13.467 -3.027 -14.630 1.00 95.00 71 ALA A O 1
ATOM 567 N N . LEU A 1 72 ? 11.558 -3.452 -15.713 1.00 93.69 72 LEU A N 1
ATOM 568 C CA . LEU A 1 72 ? 12.197 -4.039 -16.888 1.00 93.69 72 LEU A CA 1
ATOM 569 C C . LEU A 1 72 ? 12.709 -2.970 -17.852 1.00 93.69 72 LEU A C 1
ATOM 571 O O . LEU A 1 72 ? 11.962 -2.092 -18.289 1.00 93.69 72 LEU A O 1
ATOM 575 N N . SER A 1 73 ? 13.956 -3.121 -18.294 1.00 90.56 73 SER A N 1
ATOM 576 C CA . SER A 1 73 ? 14.573 -2.259 -19.311 1.00 90.56 73 SER A CA 1
ATOM 577 C C . SER A 1 73 ? 13.811 -2.274 -20.644 1.00 90.56 73 SER A C 1
ATOM 579 O O . SER A 1 73 ? 13.717 -1.253 -21.325 1.00 90.56 73 SER A O 1
ATOM 581 N N . SER A 1 74 ? 13.202 -3.410 -21.002 1.00 93.00 74 SER A N 1
ATOM 582 C CA . SER A 1 74 ? 12.369 -3.562 -22.206 1.00 93.00 74 SER A CA 1
ATOM 583 C C . SER A 1 74 ? 11.058 -2.767 -22.156 1.00 93.00 74 SER A C 1
ATOM 585 O O . SER A 1 74 ? 10.452 -2.515 -23.196 1.00 93.00 74 SER A O 1
ATOM 587 N N . PHE A 1 75 ? 10.648 -2.320 -20.968 1.00 95.38 75 PHE A N 1
ATOM 588 C CA . PHE A 1 75 ? 9.472 -1.490 -20.735 1.00 95.38 75 PHE A CA 1
ATOM 589 C C . PHE A 1 75 ? 9.865 -0.049 -20.390 1.00 95.38 75 PHE A C 1
ATOM 591 O O . PHE A 1 75 ? 9.229 0.598 -19.569 1.00 95.38 75 PHE A O 1
ATOM 598 N N . HIS A 1 76 ? 10.914 0.499 -21.001 1.00 95.62 76 HIS A N 1
ATOM 599 C CA . HIS A 1 76 ? 11.284 1.893 -20.769 1.00 95.62 76 HIS A CA 1
ATOM 600 C C . HIS A 1 76 ? 10.191 2.867 -21.278 1.00 95.62 76 HIS A C 1
ATOM 602 O O . HIS A 1 76 ? 9.691 2.707 -22.396 1.00 95.62 76 HIS A O 1
ATOM 608 N N . PRO A 1 77 ? 9.818 3.926 -20.528 1.00 96.38 77 PRO A N 1
ATOM 609 C CA . PRO A 1 77 ? 8.703 4.800 -20.909 1.00 96.38 77 PRO A CA 1
ATOM 610 C C . PRO A 1 77 ? 8.902 5.527 -22.249 1.00 96.38 77 PRO A C 1
ATOM 612 O O . PRO A 1 77 ? 7.916 5.860 -22.903 1.00 96.38 77 PRO A O 1
ATOM 615 N N . SER A 1 78 ? 10.152 5.755 -22.675 1.00 95.88 78 SER A N 1
ATOM 616 C CA . SER A 1 78 ? 10.467 6.398 -23.963 1.00 95.88 78 SER A CA 1
ATOM 617 C C . SER A 1 78 ? 10.383 5.472 -25.180 1.00 95.88 78 SER A C 1
ATOM 619 O O . SER A 1 78 ? 10.321 5.967 -26.303 1.00 95.88 78 SER A O 1
ATOM 621 N N . THR A 1 79 ? 10.403 4.150 -24.988 1.00 95.62 79 THR A N 1
ATOM 622 C CA . THR A 1 79 ? 10.371 3.166 -26.084 1.00 95.62 79 THR A CA 1
ATOM 623 C C . THR A 1 79 ? 8.992 2.535 -26.254 1.00 95.62 79 THR A C 1
ATOM 625 O O . THR A 1 79 ? 8.677 2.001 -27.318 1.00 95.62 79 THR A O 1
ATOM 628 N N . LEU A 1 80 ? 8.154 2.603 -25.218 1.00 96.44 80 LEU A N 1
ATOM 629 C CA . LEU A 1 80 ? 6.830 2.002 -25.218 1.00 96.44 80 LEU A CA 1
ATOM 630 C C . LEU A 1 80 ? 5.801 2.809 -26.029 1.00 96.44 80 LEU A C 1
ATOM 632 O O . LEU A 1 80 ? 5.780 4.042 -25.983 1.00 96.44 80 LEU A O 1
ATOM 636 N N . PRO A 1 81 ? 4.853 2.128 -26.705 1.00 97.06 81 PRO A N 1
ATOM 637 C CA . PRO A 1 81 ? 3.692 2.785 -27.286 1.00 97.06 81 PRO A CA 1
ATOM 638 C C . PRO A 1 81 ? 2.874 3.536 -26.217 1.00 97.06 81 PRO A C 1
ATOM 640 O O . PRO A 1 81 ? 2.646 2.980 -25.136 1.00 97.06 81 PRO A O 1
ATOM 643 N N . PRO A 1 82 ? 2.291 4.714 -26.526 1.00 96.50 82 PRO A N 1
ATOM 644 C CA . PRO A 1 82 ? 1.600 5.548 -25.534 1.00 96.50 82 PRO A CA 1
ATOM 645 C C . PRO A 1 82 ? 0.509 4.826 -24.731 1.00 96.50 82 PRO A C 1
ATOM 647 O O . PRO A 1 82 ? 0.317 5.077 -23.542 1.00 96.50 82 PRO A O 1
ATOM 650 N N . HIS A 1 83 ? -0.205 3.889 -25.360 1.00 96.44 83 HIS A N 1
ATOM 651 C CA . HIS A 1 83 ? -1.257 3.119 -24.698 1.00 96.44 83 HIS A CA 1
ATOM 652 C C . HIS A 1 83 ? -0.718 2.112 -23.666 1.00 96.44 83 HIS A C 1
ATOM 654 O O . HIS A 1 83 ? -1.427 1.796 -22.712 1.00 96.44 83 HIS A O 1
ATOM 660 N N . GLN A 1 84 ? 0.502 1.594 -23.841 1.00 96.12 84 GLN A N 1
ATOM 661 C CA . GLN A 1 84 ? 1.155 0.703 -22.876 1.00 96.12 84 GLN A CA 1
ATOM 662 C C . GLN A 1 84 ? 1.757 1.513 -21.734 1.00 96.12 84 GLN A C 1
ATOM 664 O O . GLN A 1 84 ? 1.500 1.198 -20.574 1.00 96.12 84 GLN A O 1
ATOM 669 N N . THR A 1 85 ? 2.434 2.619 -22.058 1.00 96.75 85 THR A N 1
ATOM 670 C CA . THR A 1 85 ? 2.948 3.578 -21.074 1.00 96.75 85 THR A CA 1
ATOM 671 C C . THR A 1 85 ? 1.834 4.045 -20.142 1.00 96.75 85 THR A C 1
ATOM 673 O O . THR A 1 85 ? 1.961 3.942 -18.925 1.00 96.75 85 THR A O 1
ATOM 676 N N . LYS A 1 86 ? 0.675 4.435 -20.696 1.00 97.12 86 LYS A N 1
ATOM 677 C CA . LYS A 1 86 ? -0.501 4.823 -19.903 1.00 97.12 86 LYS A CA 1
ATOM 678 C C . LYS A 1 86 ? -0.973 3.709 -18.964 1.00 97.12 86 LYS A C 1
ATOM 680 O O . LYS A 1 86 ? -1.304 3.997 -17.822 1.00 97.12 86 LYS A O 1
ATOM 685 N N . LYS A 1 87 ? -0.998 2.449 -19.414 1.00 97.00 87 LYS A N 1
ATOM 686 C CA . LYS A 1 87 ? -1.412 1.310 -18.573 1.00 97.00 87 LYS A CA 1
ATOM 687 C C . LYS A 1 87 ? -0.476 1.099 -17.385 1.00 97.00 87 LYS A C 1
ATOM 689 O O . LYS A 1 87 ? -0.966 0.865 -16.285 1.00 97.00 87 LYS A O 1
ATOM 694 N N . ILE A 1 88 ? 0.835 1.200 -17.600 1.00 97.56 88 ILE A N 1
ATOM 695 C CA . ILE A 1 88 ? 1.831 1.057 -16.530 1.00 97.56 88 ILE A CA 1
ATOM 696 C C . ILE A 1 88 ? 1.726 2.230 -15.553 1.00 97.56 88 ILE A C 1
ATOM 698 O O . ILE A 1 88 ? 1.631 1.999 -14.354 1.00 97.56 88 ILE A O 1
ATOM 702 N N . ILE A 1 89 ? 1.606 3.468 -16.046 1.00 97.81 89 ILE A N 1
ATOM 703 C CA . ILE A 1 89 ? 1.382 4.656 -15.202 1.00 97.81 89 ILE A CA 1
ATOM 704 C C . ILE A 1 89 ? 0.119 4.499 -14.349 1.00 97.81 89 ILE A C 1
ATOM 706 O O . ILE A 1 89 ? 0.143 4.778 -13.152 1.00 97.81 89 ILE A O 1
ATOM 710 N N . THR A 1 90 ? -0.990 4.039 -14.937 1.00 97.31 90 THR A N 1
ATOM 711 C CA . THR A 1 90 ? -2.226 3.775 -14.188 1.00 97.31 90 THR A CA 1
ATOM 712 C C . THR A 1 90 ? -2.010 2.718 -13.109 1.00 97.31 90 THR A C 1
ATOM 714 O O . THR A 1 90 ? -2.482 2.904 -11.993 1.00 97.31 90 THR A O 1
ATOM 717 N N . ALA A 1 91 ? -1.281 1.641 -13.411 1.00 97.06 91 ALA A N 1
ATOM 718 C CA . ALA A 1 91 ? -0.991 0.596 -12.436 1.00 97.06 91 ALA A CA 1
ATOM 719 C C . ALA A 1 91 ? -0.113 1.099 -11.280 1.00 97.06 91 ALA A C 1
ATOM 721 O O . ALA A 1 91 ? -0.463 0.865 -10.127 1.00 97.06 91 ALA A O 1
ATOM 722 N N . ILE A 1 92 ? 0.968 1.836 -11.576 1.00 97.81 92 ILE A N 1
ATOM 723 C CA . ILE A 1 92 ? 1.851 2.419 -10.554 1.00 97.81 92 ILE A CA 1
ATOM 724 C C . ILE A 1 92 ? 1.043 3.327 -9.622 1.00 97.81 92 ILE A C 1
ATOM 726 O O . ILE A 1 92 ? 1.072 3.145 -8.406 1.00 97.81 92 ILE A O 1
ATOM 730 N N . ASN A 1 93 ? 0.281 4.273 -10.180 1.00 97.50 93 ASN A N 1
ATOM 731 C CA . ASN A 1 93 ? -0.484 5.222 -9.372 1.00 97.50 93 ASN A CA 1
ATOM 732 C C . ASN A 1 93 ? -1.597 4.530 -8.568 1.00 97.50 93 ASN A C 1
ATOM 734 O O . ASN A 1 93 ? -1.761 4.841 -7.394 1.00 97.50 93 ASN A O 1
ATOM 738 N N . ALA A 1 94 ? -2.302 3.547 -9.139 1.00 96.25 94 ALA A N 1
ATOM 739 C CA . ALA A 1 94 ? -3.338 2.803 -8.419 1.00 96.25 94 ALA A CA 1
ATOM 740 C C . ALA A 1 94 ? -2.773 1.989 -7.241 1.00 96.25 94 ALA A C 1
ATOM 742 O O . ALA A 1 94 ? -3.378 1.962 -6.165 1.00 96.25 94 ALA A O 1
ATOM 743 N N . CYS A 1 95 ? -1.616 1.341 -7.421 1.00 96.31 95 CYS A N 1
ATOM 744 C CA . CYS A 1 95 ? -0.914 0.647 -6.343 1.00 96.31 95 CYS A CA 1
ATOM 745 C C . CYS A 1 95 ? -0.460 1.631 -5.261 1.00 96.31 95 CYS A C 1
ATOM 747 O O . CYS A 1 95 ? -0.741 1.411 -4.085 1.00 96.31 95 CYS A O 1
AT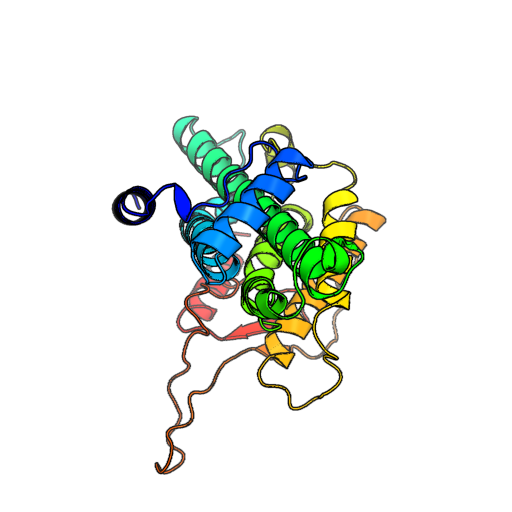OM 749 N N . LEU A 1 96 ? 0.195 2.728 -5.650 1.00 96.19 96 LEU A N 1
ATOM 750 C CA . LEU A 1 96 ? 0.768 3.693 -4.713 1.00 96.19 96 LEU A CA 1
ATOM 751 C C . LEU A 1 96 ? -0.309 4.445 -3.921 1.00 96.19 96 LEU A C 1
ATOM 753 O O . LEU A 1 96 ? -0.184 4.597 -2.710 1.00 96.19 96 LEU A O 1
ATOM 757 N N . GLU A 1 97 ? -1.399 4.851 -4.573 1.00 96.69 97 GLU A N 1
ATOM 758 C CA . GLU A 1 97 ? -2.565 5.438 -3.907 1.00 96.69 97 GLU A CA 1
ATOM 759 C C . GLU A 1 97 ? -3.180 4.456 -2.906 1.00 96.69 97 GLU A C 1
ATOM 761 O O . GLU A 1 97 ? -3.475 4.827 -1.771 1.00 96.69 97 GLU A O 1
ATOM 766 N N . SER A 1 98 ? -3.327 3.187 -3.295 1.00 95.69 98 SER A N 1
ATOM 767 C CA . SER A 1 98 ? -3.856 2.148 -2.408 1.00 95.69 98 SER A CA 1
ATOM 768 C C . SER A 1 98 ? -2.943 1.889 -1.208 1.00 95.69 98 SER A C 1
ATOM 770 O O . SER A 1 98 ? -3.441 1.698 -0.099 1.00 95.69 98 SER A O 1
ATOM 772 N N . ALA A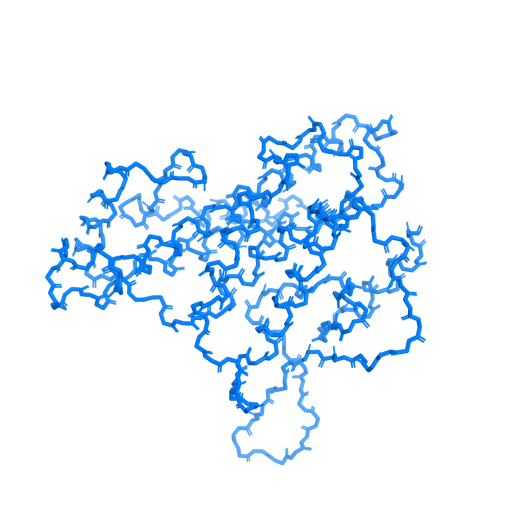 1 99 ? -1.622 1.890 -1.405 1.00 94.75 99 ALA A N 1
ATOM 773 C CA . ALA A 1 99 ? -0.643 1.734 -0.333 1.00 94.75 99 ALA A CA 1
ATOM 774 C C . ALA A 1 99 ? -0.725 2.897 0.663 1.00 94.75 99 ALA A C 1
ATOM 776 O O . ALA A 1 99 ? -0.891 2.663 1.859 1.00 94.75 99 ALA A O 1
ATOM 777 N N . TRP A 1 100 ? -0.734 4.137 0.166 1.00 95.81 100 TRP A N 1
ATOM 778 C CA . TRP A 1 100 ? -0.906 5.330 0.994 1.00 95.81 100 TRP A CA 1
ATOM 779 C C . TRP A 1 100 ? -2.210 5.308 1.784 1.00 95.81 100 TRP A C 1
ATOM 781 O O . TRP A 1 100 ? -2.178 5.440 3.006 1.00 95.81 100 TRP A O 1
ATOM 791 N N . LYS A 1 101 ? -3.341 5.024 1.125 1.00 95.94 101 LYS A N 1
ATOM 792 C CA . LYS A 1 101 ? -4.637 4.968 1.808 1.00 95.94 101 LYS A CA 1
ATOM 793 C C . LYS A 1 101 ? -4.659 3.929 2.926 1.00 95.94 101 LYS A C 1
ATOM 795 O O . LYS A 1 101 ? -5.202 4.195 3.995 1.00 95.94 101 LYS A O 1
ATOM 800 N N . ARG A 1 102 ? -4.035 2.765 2.720 1.00 93.94 102 ARG A N 1
ATOM 801 C CA . ARG A 1 102 ? -3.911 1.736 3.766 1.00 93.94 102 ARG A CA 1
ATOM 802 C C . ARG A 1 102 ? -3.076 2.209 4.939 1.00 93.94 102 ARG A C 1
ATOM 804 O O . ARG A 1 102 ? -3.489 2.035 6.078 1.00 93.94 102 ARG A O 1
ATOM 811 N N . THR A 1 103 ? -1.927 2.811 4.667 1.00 93.38 103 THR A N 1
ATOM 812 C CA . THR A 1 103 ? -1.051 3.347 5.707 1.00 93.38 103 THR A CA 1
ATOM 813 C C . THR A 1 103 ? -1.754 4.428 6.519 1.00 93.38 103 THR A C 1
ATOM 815 O O . THR A 1 103 ? -1.766 4.359 7.745 1.00 93.38 103 THR A O 1
ATOM 818 N N . THR A 1 104 ? -2.422 5.372 5.860 1.00 94.56 104 THR A N 1
ATOM 819 C CA . THR A 1 104 ? -3.183 6.433 6.525 1.00 94.56 104 THR A CA 1
ATOM 820 C C . THR A 1 104 ? -4.335 5.880 7.366 1.00 94.56 104 THR A C 1
ATOM 822 O O . THR A 1 104 ? -4.494 6.292 8.513 1.00 94.56 104 THR A O 1
ATOM 825 N N . LEU A 1 105 ? -5.097 4.904 6.856 1.00 95.25 105 LEU A N 1
ATOM 826 C CA . LEU A 1 105 ? -6.146 4.243 7.638 1.00 95.25 105 LEU A CA 1
ATOM 827 C C . LEU A 1 105 ? -5.570 3.481 8.835 1.00 95.25 105 LEU A C 1
ATOM 829 O O . LEU A 1 105 ? -6.109 3.587 9.932 1.00 95.25 105 LEU A O 1
ATOM 833 N N . ALA A 1 106 ? -4.477 2.741 8.655 1.00 92.75 106 ALA A N 1
ATOM 834 C CA . ALA A 1 106 ? -3.839 2.007 9.741 1.00 92.75 106 ALA A CA 1
ATOM 835 C C . ALA A 1 106 ? -3.383 2.937 10.871 1.00 92.75 106 ALA A C 1
ATOM 837 O O . ALA A 1 106 ? -3.682 2.670 12.031 1.00 92.75 106 ALA A O 1
ATOM 838 N N . LEU A 1 107 ? -2.741 4.058 10.529 1.00 91.94 107 LEU A N 1
ATOM 839 C CA . LEU A 1 107 ? -2.334 5.070 11.505 1.00 91.94 107 LEU A CA 1
ATOM 840 C C . LEU A 1 107 ? -3.538 5.701 12.215 1.00 91.94 107 LEU A C 1
ATOM 842 O O . LEU A 1 107 ? -3.484 5.894 13.424 1.00 91.94 10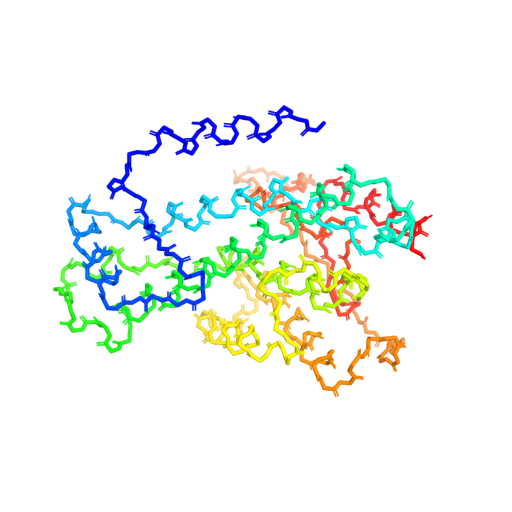7 LEU A O 1
ATOM 846 N N . PHE A 1 108 ? -4.629 5.983 11.497 1.00 95.12 108 PHE A N 1
ATOM 847 C CA . PHE A 1 108 ? -5.868 6.477 12.103 1.00 95.12 108 PHE A CA 1
ATOM 848 C C . PHE A 1 108 ? -6.443 5.489 13.122 1.00 95.12 108 PHE A C 1
ATOM 850 O O . PHE A 1 108 ? -6.732 5.866 14.256 1.00 95.12 108 PHE A O 1
ATOM 857 N N . PHE A 1 109 ? -6.599 4.222 12.738 1.00 94.62 109 PHE A N 1
ATOM 858 C CA . PHE A 1 109 ? -7.153 3.202 13.626 1.00 94.62 109 PHE A CA 1
ATOM 859 C C . PHE A 1 109 ? -6.282 2.990 14.866 1.00 94.62 109 PHE A C 1
ATOM 861 O O . PHE A 1 109 ? -6.812 2.900 15.971 1.00 94.62 109 PHE A O 1
ATOM 868 N N . GLU A 1 110 ? -4.961 2.998 14.696 1.00 91.19 110 GLU A N 1
ATOM 869 C CA . GLU A 1 110 ? -4.007 2.921 15.801 1.00 91.19 110 GLU A CA 1
ATOM 870 C C . GLU A 1 110 ? -4.139 4.119 16.754 1.00 91.19 110 GLU A C 1
ATOM 872 O O . GLU A 1 110 ? -4.214 3.952 17.973 1.00 91.19 110 GLU A O 1
ATOM 877 N N . GLU A 1 111 ? -4.242 5.331 16.207 1.00 93.25 111 GLU A N 1
ATOM 878 C CA . GLU A 1 111 ? -4.371 6.562 16.986 1.00 93.25 111 GLU A CA 1
ATOM 879 C C . GLU A 1 111 ? -5.676 6.605 17.796 1.00 93.25 111 GLU A C 1
ATOM 881 O O . GLU A 1 111 ? -5.678 7.044 18.948 1.00 93.25 111 GLU A O 1
ATOM 886 N N . ILE A 1 112 ? -6.784 6.115 17.227 1.00 95.94 112 ILE A N 1
ATOM 887 C CA . ILE A 1 112 ? -8.066 6.009 17.935 1.00 95.94 112 ILE A CA 1
ATOM 888 C C . ILE A 1 112 ? -8.050 4.871 18.964 1.00 95.94 112 ILE A C 1
ATOM 890 O O . ILE A 1 112 ? -8.617 5.022 20.043 1.00 95.94 112 ILE A O 1
ATOM 894 N N . ALA A 1 113 ? -7.425 3.731 18.672 1.00 93.19 113 ALA A N 1
ATOM 895 C CA . ALA A 1 113 ? -7.441 2.585 19.580 1.00 93.19 113 ALA A CA 1
ATOM 896 C C . ALA A 1 113 ? -6.484 2.751 20.774 1.00 93.19 113 ALA A C 1
ATOM 898 O O . ALA A 1 113 ? -6.833 2.394 21.906 1.00 93.19 113 ALA A O 1
ATOM 899 N N . TYR A 1 114 ? -5.290 3.298 20.535 1.00 91.12 114 TYR A N 1
ATOM 900 C CA . TYR A 1 114 ? -4.181 3.284 21.495 1.00 91.12 114 TYR A CA 1
ATOM 901 C C . TYR A 1 114 ? -3.512 4.649 21.704 1.00 91.12 114 TYR A C 1
ATOM 903 O O . TYR A 1 114 ? -2.791 4.819 22.688 1.00 91.12 114 TYR A O 1
ATOM 911 N N . GLY A 1 115 ? -3.739 5.611 20.808 1.00 92.31 115 GLY A N 1
ATOM 912 C CA . GLY A 1 115 ? -3.111 6.932 20.840 1.00 92.31 115 GLY A CA 1
ATOM 913 C C . GLY A 1 115 ? -3.919 8.009 21.570 1.00 92.31 115 GLY A C 1
ATOM 914 O O . GLY A 1 115 ? -4.785 7.747 22.410 1.00 92.31 115 GLY A O 1
ATOM 915 N N . SER A 1 116 ? -3.632 9.263 21.226 1.00 93.75 116 SER A N 1
ATOM 916 C CA . SER A 1 116 ? -4.324 10.454 21.735 1.00 93.75 116 SER A CA 1
ATOM 917 C C . SER A 1 116 ? -5.798 10.508 21.316 1.00 93.75 116 SER A C 1
ATOM 919 O O . SER A 1 116 ? -6.644 11.039 22.045 1.00 93.75 116 SER A O 1
ATOM 921 N N . GLY A 1 117 ? -6.127 9.877 20.185 1.00 94.81 117 GLY A N 1
ATOM 922 C CA . GLY A 1 117 ? -7.480 9.753 19.653 1.00 94.81 117 GLY A CA 1
ATOM 923 C C . GLY A 1 117 ? -8.422 8.893 20.501 1.00 94.81 117 GLY A C 1
ATOM 924 O O . GLY A 1 117 ? -9.638 9.028 20.368 1.00 94.81 117 GLY A O 1
ATOM 925 N N . LYS A 1 118 ? -7.899 8.080 21.428 1.00 96.00 118 LYS A N 1
ATOM 926 C CA . LYS A 1 118 ? -8.687 7.207 22.318 1.00 96.00 118 LYS A CA 1
ATOM 927 C C . LYS A 1 118 ? -9.758 7.946 23.116 1.00 96.00 118 LYS A C 1
ATOM 929 O O . LYS A 1 118 ? -10.841 7.417 23.333 1.00 96.00 118 LYS A O 1
ATOM 934 N N . SER A 1 119 ? -9.486 9.188 23.508 1.00 96.62 119 SER A N 1
ATOM 935 C CA . SER A 1 119 ? -10.438 10.031 24.247 1.00 96.62 119 SER A CA 1
ATOM 936 C C . SER A 1 119 ? -11.668 10.460 23.430 1.00 96.62 119 SER A C 1
ATOM 938 O O . SER A 1 119 ? -12.662 10.901 24.005 1.00 96.62 119 SER A O 1
ATOM 940 N N . ARG A 1 120 ? -11.631 10.319 22.098 1.00 96.69 120 ARG A N 1
ATOM 941 C CA . ARG A 1 120 ? -12.723 10.706 21.187 1.00 96.69 120 ARG A CA 1
ATOM 942 C C . ARG A 1 120 ? -13.816 9.646 21.070 1.00 96.69 120 ARG A C 1
ATOM 944 O O . ARG A 1 120 ? -14.869 9.920 20.491 1.00 96.69 120 ARG A O 1
ATOM 951 N N . VAL A 1 121 ? -13.585 8.444 21.596 1.00 96.88 121 VAL A N 1
ATOM 952 C CA . VAL A 1 121 ? -14.525 7.323 21.526 1.00 96.88 121 VAL A CA 1
ATOM 953 C C . VAL A 1 121 ? -14.807 6.763 22.925 1.00 96.88 121 VAL A C 1
ATOM 955 O O . VAL A 1 121 ? -13.906 6.710 23.760 1.00 96.88 121 VAL A O 1
ATOM 958 N N . PRO A 1 122 ? -16.048 6.338 23.220 1.00 96.56 122 PRO A N 1
ATOM 959 C CA . PRO A 1 122 ? -16.355 5.608 24.444 1.00 96.56 122 PRO A CA 1
ATOM 960 C C . PRO A 1 122 ? -15.509 4.338 24.572 1.00 96.56 122 PRO A C 1
ATOM 962 O O . PRO A 1 122 ? -15.278 3.635 23.589 1.00 96.56 122 PRO A O 1
ATOM 965 N N . GLU A 1 123 ? -15.119 3.985 25.798 1.00 95.25 123 GLU A N 1
ATOM 966 C CA . GLU A 1 123 ? -14.292 2.798 26.062 1.00 95.25 123 GLU A CA 1
ATOM 967 C C . GLU A 1 123 ? -14.940 1.497 25.550 1.00 95.25 123 GLU A C 1
ATOM 969 O O . GLU A 1 123 ? -14.269 0.613 25.020 1.00 95.25 123 GLU A O 1
ATOM 974 N N . THR A 1 124 ? -16.271 1.417 25.608 1.00 95.94 124 THR A N 1
ATOM 975 C CA . THR A 1 124 ? -17.067 0.287 25.103 1.00 95.94 124 THR A CA 1
ATOM 976 C C . THR A 1 124 ? -17.037 0.133 23.576 1.00 95.94 124 THR A C 1
ATOM 978 O O . THR A 1 124 ? -17.361 -0.943 23.061 1.00 95.94 124 THR A O 1
ATOM 981 N N . GLU A 1 125 ? -16.639 1.179 22.845 1.00 96.06 125 GLU A N 1
ATOM 982 C CA . GLU A 1 125 ? -16.576 1.227 21.379 1.00 96.06 125 GLU A CA 1
ATOM 983 C C . GLU A 1 125 ? -15.157 1.009 20.827 1.00 96.06 125 GLU A C 1
ATOM 985 O O . GLU A 1 125 ? -15.011 0.798 19.624 1.00 96.06 125 GLU A O 1
ATOM 990 N N . ILE A 1 126 ? -14.113 0.990 21.670 1.00 95.00 126 ILE A N 1
ATOM 991 C CA . ILE A 1 126 ? -12.702 0.872 21.236 1.00 95.00 126 ILE A CA 1
ATOM 992 C C . ILE A 1 126 ? -12.468 -0.351 20.341 1.00 95.00 126 ILE A C 1
ATOM 994 O O . ILE A 1 126 ? -11.706 -0.284 19.380 1.00 95.00 126 ILE A O 1
ATOM 998 N N . LYS A 1 127 ? -13.174 -1.457 20.598 1.00 93.62 127 LYS A N 1
ATOM 999 C CA . LYS A 1 127 ? -13.105 -2.691 19.796 1.00 93.62 127 LYS A CA 1
ATOM 1000 C C . LYS A 1 127 ? -13.447 -2.508 18.309 1.00 93.62 127 LYS A C 1
ATOM 1002 O O . LYS A 1 127 ? -13.096 -3.365 17.508 1.00 93.62 127 LYS A O 1
ATOM 1007 N N . TYR A 1 128 ? -14.144 -1.436 17.924 1.00 94.56 128 TYR A N 1
ATOM 1008 C CA . TYR A 1 128 ? -14.417 -1.131 16.513 1.00 94.56 128 TYR A CA 1
ATOM 1009 C C . TYR A 1 128 ? -13.203 -0.524 15.803 1.00 94.56 128 TYR A C 1
ATOM 1011 O O . TYR A 1 128 ? -13.155 -0.501 14.574 1.00 94.56 128 TYR A O 1
ATOM 1019 N N . TYR A 1 129 ? -12.206 -0.077 16.565 1.00 94.19 129 TYR A N 1
ATOM 1020 C CA . TYR A 1 129 ? -11.024 0.601 16.053 1.00 94.19 129 TYR A CA 1
ATOM 1021 C C . TYR A 1 129 ? -9.753 -0.248 16.132 1.00 94.19 129 TYR A C 1
ATOM 1023 O O . TYR A 1 129 ? -8.705 0.165 15.649 1.00 94.19 129 TYR A O 1
ATOM 1031 N N . THR A 1 130 ? -9.826 -1.457 16.689 1.00 90.00 130 THR A N 1
ATOM 1032 C CA . THR A 1 130 ? -8.678 -2.360 16.758 1.00 90.00 130 THR A CA 1
ATOM 1033 C C . THR A 1 130 ? -8.546 -3.173 15.467 1.00 90.00 130 THR A C 1
ATOM 1035 O O . THR A 1 130 ? -9.426 -3.947 15.096 1.00 90.00 130 THR A O 1
ATOM 1038 N N . LEU A 1 131 ? -7.405 -3.048 14.780 1.00 85.56 131 LEU A N 1
ATOM 1039 C CA . LEU A 1 131 ? -7.117 -3.832 13.568 1.00 85.56 131 LEU A CA 1
ATOM 1040 C C . LEU A 1 131 ? -6.569 -5.240 13.863 1.00 85.56 131 LEU A C 1
ATOM 1042 O O . LEU A 1 131 ? -6.321 -6.013 12.937 1.00 85.56 131 LEU A O 1
ATOM 1046 N N . GLY A 1 132 ? -6.405 -5.599 15.139 1.00 73.12 132 GLY A N 1
ATOM 1047 C CA . GLY A 1 132 ? -6.022 -6.950 15.558 1.00 73.12 132 GLY A CA 1
ATOM 1048 C C . GLY A 1 132 ? -4.587 -7.346 15.197 1.00 73.12 132 GLY A C 1
ATOM 1049 O O . GLY A 1 132 ? -4.324 -8.534 15.036 1.00 73.12 132 GLY A O 1
ATOM 1050 N N . GLY A 1 133 ? -3.680 -6.373 15.032 1.00 66.81 133 GLY A N 1
ATOM 1051 C CA . GLY A 1 133 ? -2.246 -6.619 14.838 1.00 66.81 133 GLY A CA 1
ATOM 1052 C C . GLY A 1 133 ? -1.906 -7.474 13.616 1.00 66.81 133 GLY A C 1
ATOM 1053 O O . GLY A 1 133 ? -0.953 -8.237 13.673 1.00 66.81 133 GLY A O 1
ATOM 1054 N N . GLN A 1 134 ? -2.700 -7.407 12.541 1.00 72.50 134 GLN A N 1
ATOM 1055 C CA . GLN A 1 134 ? -2.566 -8.267 11.363 1.00 72.50 134 GLN A CA 1
ATOM 1056 C C . GLN A 1 134 ? -1.519 -7.727 10.368 1.00 72.50 134 GLN A C 1
ATOM 1058 O O . GLN A 1 134 ? -1.853 -6.871 9.541 1.00 72.50 134 GLN A O 1
ATOM 1063 N N . PRO A 1 135 ? -0.272 -8.244 10.349 1.00 74.94 135 PRO A N 1
ATOM 1064 C CA . PRO A 1 135 ? 0.821 -7.614 9.600 1.00 74.94 135 PRO A CA 1
ATOM 1065 C C . PRO A 1 135 ? 0.633 -7.740 8.087 1.00 74.94 135 PRO A C 1
ATOM 1067 O O . PRO A 1 135 ? 1.091 -6.901 7.318 1.00 74.94 135 PRO A O 1
ATOM 1070 N N . HIS A 1 136 ? -0.130 -8.741 7.643 1.00 76.75 136 HIS A N 1
ATOM 1071 C CA . HIS A 1 136 ? -0.476 -8.930 6.236 1.00 76.75 136 HIS A CA 1
ATOM 1072 C C . HIS A 1 136 ? -1.291 -7.756 5.657 1.00 76.75 136 HIS A C 1
ATOM 1074 O O . HIS A 1 136 ? -1.222 -7.475 4.458 1.00 76.75 136 HIS A O 1
ATOM 1080 N N . LEU A 1 137 ? -2.031 -7.019 6.497 1.00 76.88 137 LEU A N 1
ATOM 1081 C CA . LEU A 1 137 ? -2.753 -5.821 6.068 1.00 76.88 137 LEU A CA 1
ATOM 1082 C C . LEU A 1 137 ? -1.821 -4.637 5.784 1.00 76.88 137 LEU A C 1
ATOM 1084 O O . LEU A 1 137 ? -2.244 -3.698 5.111 1.00 76.88 137 LEU A O 1
ATOM 1088 N N . LEU A 1 138 ? -0.573 -4.684 6.237 1.00 84.06 138 LEU A N 1
ATOM 1089 C CA . LEU A 1 138 ? 0.439 -3.658 5.985 1.00 84.06 138 LEU A CA 1
ATOM 1090 C C . LEU A 1 138 ? 1.496 -4.137 4.996 1.00 84.06 138 LEU A C 1
ATOM 1092 O O . LEU A 1 138 ? 1.995 -3.339 4.206 1.00 84.06 138 LEU A O 1
ATOM 1096 N N . PHE A 1 139 ? 1.761 -5.443 4.973 1.00 87.56 139 PHE A N 1
ATOM 1097 C CA . PHE A 1 139 ? 2.730 -6.084 4.095 1.00 87.56 139 PHE A CA 1
ATOM 1098 C C . PHE A 1 139 ? 2.599 -5.637 2.639 1.00 87.56 139 PHE A C 1
ATOM 1100 O O . PHE A 1 139 ? 3.561 -5.195 2.030 1.00 87.56 139 PHE A O 1
ATOM 1107 N N . GLU A 1 140 ? 1.389 -5.665 2.089 1.00 89.69 140 GLU A N 1
ATOM 1108 C CA . GLU A 1 140 ? 1.158 -5.263 0.699 1.00 89.69 140 GLU A CA 1
ATOM 1109 C C . GLU A 1 140 ? 1.444 -3.775 0.436 1.00 89.69 140 GLU A C 1
ATOM 1111 O O . GLU A 1 140 ? 1.924 -3.440 -0.642 1.00 89.69 140 GLU A O 1
ATOM 1116 N N . ALA A 1 141 ? 1.181 -2.881 1.397 1.00 91.94 141 ALA A N 1
ATOM 1117 C CA . ALA A 1 141 ? 1.563 -1.475 1.255 1.00 91.94 141 ALA A CA 1
ATOM 1118 C C . ALA A 1 141 ? 3.094 -1.333 1.254 1.00 91.94 141 ALA A C 1
ATOM 1120 O O . ALA A 1 141 ? 3.644 -0.633 0.406 1.00 91.94 141 ALA A O 1
ATOM 1121 N N . CYS A 1 142 ? 3.775 -2.080 2.130 1.00 91.56 142 CYS A N 1
ATOM 1122 C CA . CYS A 1 142 ? 5.236 -2.132 2.187 1.00 91.56 142 CYS A CA 1
ATOM 1123 C C . CYS A 1 142 ? 5.831 -2.658 0.875 1.00 91.56 142 CYS A C 1
ATOM 1125 O O . CYS A 1 142 ? 6.745 -2.039 0.348 1.00 91.56 142 CYS A O 1
ATOM 1127 N N . VAL A 1 143 ? 5.259 -3.716 0.283 1.00 92.56 143 VAL A N 1
ATOM 1128 C CA . VAL A 1 143 ? 5.681 -4.249 -1.026 1.00 92.56 143 VAL A CA 1
ATOM 1129 C C . VAL A 1 143 ? 5.600 -3.183 -2.118 1.00 92.56 143 VAL A C 1
ATOM 1131 O O . VAL A 1 143 ? 6.505 -3.082 -2.944 1.00 92.56 143 VAL A O 1
ATOM 1134 N N . VAL A 1 144 ? 4.519 -2.398 -2.157 1.00 94.44 144 VAL A N 1
ATOM 1135 C CA . VAL A 1 144 ? 4.360 -1.331 -3.157 1.00 94.44 144 VAL A CA 1
ATOM 1136 C C . VAL A 1 144 ? 5.406 -0.241 -2.961 1.00 94.44 144 VAL A C 1
ATOM 1138 O O . VAL A 1 144 ? 6.067 0.140 -3.926 1.00 94.44 144 VAL A O 1
ATOM 1141 N N . PHE A 1 145 ? 5.560 0.247 -1.731 1.00 94.12 145 PHE A N 1
ATOM 1142 C CA . PHE A 1 145 ? 6.534 1.281 -1.393 1.00 94.12 145 PHE A CA 1
ATOM 1143 C C . PHE A 1 145 ? 7.960 0.843 -1.713 1.00 94.12 145 PHE A C 1
ATOM 1145 O O . PHE A 1 145 ? 8.651 1.512 -2.479 1.00 94.12 145 PHE A O 1
ATOM 1152 N N . TRP A 1 146 ? 8.349 -0.331 -1.225 1.00 93.06 146 TRP A N 1
ATOM 1153 C CA . TRP A 1 146 ? 9.635 -0.950 -1.511 1.00 93.06 146 TRP A CA 1
ATOM 1154 C C . TRP A 1 146 ? 9.880 -1.097 -3.008 1.00 93.06 146 TRP A C 1
ATOM 1156 O O . TRP A 1 146 ? 10.916 -0.673 -3.507 1.00 93.06 146 TRP A O 1
ATOM 1166 N N . PHE A 1 147 ? 8.916 -1.627 -3.762 1.00 94.25 147 PHE A N 1
ATOM 1167 C CA . PHE A 1 147 ? 9.097 -1.796 -5.199 1.00 94.25 147 PHE A CA 1
ATOM 1168 C C . PHE A 1 147 ? 9.313 -0.450 -5.906 1.00 94.25 147 PHE A C 1
ATOM 1170 O O . PHE A 1 147 ? 10.234 -0.307 -6.711 1.00 94.25 147 PHE A O 1
ATOM 1177 N N . VAL A 1 148 ? 8.479 0.548 -5.605 1.00 94.00 148 VAL A N 1
ATOM 1178 C CA . VAL A 1 148 ? 8.534 1.875 -6.236 1.00 94.00 148 VAL A CA 1
ATOM 1179 C C . VAL A 1 148 ? 9.840 2.608 -5.911 1.00 94.00 148 VAL A C 1
ATOM 1181 O O . VAL A 1 148 ? 10.367 3.310 -6.774 1.00 94.00 148 VAL A O 1
ATOM 1184 N N . VAL A 1 149 ? 10.386 2.432 -4.708 1.00 91.69 149 VAL A N 1
ATOM 1185 C CA . VAL A 1 149 ? 11.652 3.057 -4.301 1.00 91.69 149 VAL A CA 1
ATOM 1186 C C . VAL A 1 149 ? 12.863 2.280 -4.824 1.00 91.69 149 VAL A C 1
ATOM 1188 O O . VAL A 1 149 ? 13.763 2.879 -5.414 1.00 91.69 149 VAL A O 1
ATOM 1191 N N . CYS A 1 150 ? 12.873 0.960 -4.641 1.00 90.62 150 CYS A N 1
ATOM 1192 C CA . CYS A 1 150 ? 14.075 0.130 -4.736 1.00 90.62 150 CYS A CA 1
ATOM 1193 C C . CYS A 1 150 ? 14.191 -0.684 -6.031 1.00 90.62 150 CYS A C 1
ATOM 1195 O O . CYS A 1 150 ? 15.263 -1.219 -6.304 1.00 90.62 150 CYS A O 1
ATOM 1197 N N . ARG A 1 151 ? 13.110 -0.863 -6.802 1.00 92.56 151 ARG A N 1
ATOM 1198 C CA . ARG A 1 151 ? 13.090 -1.773 -7.970 1.00 92.56 151 ARG A CA 1
ATOM 1199 C C . ARG A 1 151 ? 12.559 -1.135 -9.251 1.00 92.56 151 ARG A C 1
ATOM 1201 O O . ARG A 1 151 ? 12.958 -1.530 -10.342 1.00 92.56 151 ARG A O 1
ATOM 1208 N N . MET A 1 152 ? 11.669 -0.152 -9.153 1.00 94.12 152 MET A N 1
ATOM 1209 C CA . MET A 1 152 ? 11.155 0.571 -10.314 1.00 94.12 152 MET A CA 1
ATOM 1210 C C . MET A 1 152 ? 12.275 1.356 -11.008 1.00 94.12 152 MET A C 1
ATOM 1212 O O . MET A 1 152 ? 13.012 2.109 -10.372 1.00 94.12 152 MET A O 1
ATOM 1216 N N . ASN A 1 153 ? 12.356 1.249 -12.337 1.00 93.25 153 ASN A N 1
ATOM 1217 C CA . ASN A 1 153 ? 13.303 2.036 -13.115 1.00 93.25 153 ASN A CA 1
ATOM 1218 C C . ASN A 1 153 ? 13.028 3.542 -12.928 1.00 93.25 153 ASN A C 1
ATOM 1220 O O . ASN A 1 153 ? 11.896 4.008 -13.090 1.00 93.25 153 ASN A O 1
ATOM 1224 N N . ALA A 1 154 ? 14.074 4.309 -12.605 1.00 92.81 154 ALA A N 1
ATOM 1225 C CA . ALA A 1 154 ? 13.965 5.724 -12.252 1.00 92.81 154 ALA A CA 1
ATOM 1226 C C . ALA A 1 154 ? 13.329 6.598 -13.349 1.00 92.81 154 ALA A C 1
ATOM 1228 O O . ALA A 1 154 ? 12.711 7.615 -13.029 1.00 92.81 154 ALA A O 1
ATOM 1229 N N . SER A 1 155 ? 13.396 6.186 -14.619 1.00 95.19 155 SER A N 1
ATOM 1230 C CA . SER A 1 155 ? 12.749 6.878 -15.740 1.00 95.19 155 SER A CA 1
ATOM 1231 C C . SER A 1 155 ? 11.226 6.960 -15.615 1.00 95.19 155 SER A C 1
ATOM 1233 O O . SER A 1 155 ? 10.604 7.785 -16.282 1.00 95.19 155 SER A O 1
ATOM 1235 N N . TRP A 1 156 ? 10.607 6.133 -14.766 1.00 96.50 156 TRP A N 1
ATOM 1236 C CA . TRP A 1 156 ? 9.172 6.192 -14.495 1.00 96.50 156 TRP A CA 1
ATOM 1237 C C . TRP A 1 156 ? 8.775 7.272 -13.483 1.00 96.50 156 TRP A C 1
ATOM 1239 O O . TRP A 1 156 ? 7.625 7.709 -13.509 1.00 96.50 156 TRP A O 1
ATOM 1249 N N . ARG A 1 157 ? 9.698 7.740 -12.627 1.00 94.56 157 ARG A N 1
ATOM 1250 C CA . ARG A 1 157 ? 9.417 8.685 -11.525 1.00 94.56 157 ARG A CA 1
ATOM 1251 C C . ARG A 1 157 ? 8.673 9.958 -11.961 1.00 94.56 157 ARG A C 1
ATOM 1253 O O . ARG A 1 157 ? 7.712 10.304 -11.279 1.00 94.56 157 ARG A O 1
ATOM 1260 N N . PRO A 1 158 ? 8.994 10.607 -13.104 1.00 95.25 158 PRO A N 1
ATOM 1261 C CA . PRO A 1 158 ? 8.276 11.807 -13.550 1.00 95.25 158 PRO A CA 1
ATOM 1262 C C . PRO A 1 158 ? 6.777 11.601 -13.824 1.00 95.25 158 PRO A C 1
ATOM 1264 O O . PRO A 1 158 ? 6.034 12.572 -13.936 1.00 95.25 158 PRO A O 1
ATOM 1267 N N . PHE A 1 159 ? 6.321 10.351 -13.959 1.00 95.31 159 PHE A N 1
ATOM 1268 C CA . PHE A 1 159 ? 4.924 10.009 -14.242 1.00 95.31 159 PHE A CA 1
ATOM 1269 C C . PHE A 1 159 ? 4.144 9.546 -13.001 1.00 95.31 159 PHE A C 1
ATOM 1271 O O . PHE A 1 159 ? 2.960 9.202 -13.101 1.00 95.31 159 PHE A O 1
ATOM 1278 N N . VAL A 1 160 ? 4.795 9.497 -11.837 1.00 94.00 160 VAL A N 1
ATOM 1279 C CA . VAL A 1 160 ? 4.208 9.008 -10.588 1.00 94.00 160 VAL A CA 1
ATOM 1280 C C . VAL A 1 160 ? 3.700 10.194 -9.772 1.00 94.00 160 VAL A C 1
ATOM 1282 O O . VAL A 1 160 ? 4.474 10.998 -9.267 1.00 94.00 160 VAL A O 1
ATOM 1285 N N . GLN A 1 161 ? 2.379 10.298 -9.626 1.00 92.12 161 GLN A N 1
ATOM 1286 C CA . GLN A 1 161 ? 1.713 11.457 -9.018 1.00 92.12 161 GLN A CA 1
ATOM 1287 C C . GLN A 1 161 ? 2.021 11.600 -7.527 1.00 92.12 161 GLN A C 1
ATOM 1289 O O . GLN A 1 161 ? 2.158 12.705 -7.016 1.00 92.12 161 GLN A O 1
ATOM 1294 N N . LEU A 1 162 ? 2.126 10.467 -6.834 1.00 88.12 162 LEU A N 1
ATOM 1295 C CA . LEU A 1 162 ? 2.416 10.397 -5.405 1.00 88.12 162 LEU A CA 1
ATOM 1296 C C . LEU A 1 162 ? 3.891 10.072 -5.145 1.00 88.12 162 LEU A C 1
ATOM 1298 O O . LEU A 1 162 ? 4.205 9.508 -4.094 1.00 88.12 162 LEU A O 1
ATOM 1302 N N . TRP A 1 163 ? 4.787 10.399 -6.077 1.00 89.06 163 TRP A N 1
ATOM 1303 C CA . TRP A 1 163 ? 6.221 10.314 -5.829 1.00 89.06 163 TRP A CA 1
ATOM 1304 C C . TRP A 1 163 ? 6.642 11.377 -4.809 1.00 89.06 163 TRP A C 1
ATOM 1306 O O . TRP A 1 163 ? 6.058 12.458 -4.723 1.00 89.06 163 TRP A O 1
ATOM 1316 N N . ASP A 1 164 ? 7.620 11.032 -3.988 1.00 81.19 164 ASP A N 1
ATOM 1317 C CA . ASP A 1 164 ? 8.289 11.934 -3.058 1.00 81.19 164 ASP A CA 1
ATOM 1318 C C . ASP A 1 164 ? 9.786 11.743 -3.299 1.00 81.19 164 ASP A C 1
ATOM 1320 O O . ASP A 1 164 ? 10.278 10.627 -3.146 1.00 81.19 164 ASP A O 1
ATOM 1324 N N . GLU A 1 165 ? 10.491 12.790 -3.734 1.00 76.06 165 GLU A N 1
ATOM 1325 C CA . GLU A 1 165 ? 11.908 12.692 -4.108 1.00 76.06 165 GLU A CA 1
ATOM 1326 C C . GLU A 1 165 ? 12.795 12.272 -2.936 1.00 76.06 165 GLU A C 1
ATOM 1328 O O . GLU A 1 165 ? 13.729 11.500 -3.136 1.00 76.06 165 GLU A O 1
ATOM 1333 N N . ASP A 1 166 ? 12.475 12.720 -1.718 1.00 74.44 166 ASP A N 1
ATOM 1334 C CA . ASP A 1 166 ? 13.198 12.313 -0.509 1.00 74.44 166 ASP A CA 1
ATOM 1335 C C . ASP A 1 166 ? 12.696 10.952 -0.015 1.00 74.44 166 ASP A C 1
ATOM 1337 O O . ASP A 1 166 ? 13.373 10.284 0.747 1.00 74.44 166 ASP A O 1
ATOM 1341 N N . THR A 1 167 ? 11.515 10.483 -0.430 1.00 78.50 167 THR A N 1
ATOM 1342 C CA . THR A 1 167 ? 10.832 9.296 0.131 1.00 78.50 167 THR A CA 1
ATOM 1343 C C . THR A 1 167 ? 10.624 9.360 1.656 1.00 78.50 167 THR A C 1
ATOM 1345 O O . THR A 1 167 ? 10.209 8.380 2.272 1.00 78.50 167 THR A O 1
ATOM 1348 N N . ARG A 1 168 ? 10.863 10.517 2.292 1.00 83.56 168 ARG A N 1
ATOM 1349 C CA . ARG A 1 168 ? 10.858 10.686 3.751 1.00 83.56 168 ARG A CA 1
ATOM 1350 C C . ARG A 1 168 ? 9.500 10.386 4.351 1.00 83.56 168 ARG A C 1
ATOM 1352 O O . ARG A 1 168 ? 9.418 9.627 5.306 1.00 83.56 168 ARG A O 1
ATOM 1359 N N . GLN A 1 169 ? 8.432 10.910 3.748 1.00 82.12 169 GLN A N 1
ATOM 1360 C CA . GLN A 1 169 ? 7.080 10.648 4.246 1.00 82.12 169 GLN A CA 1
ATOM 1361 C C . GLN A 1 169 ? 6.765 9.153 4.215 1.00 82.12 169 GLN A C 1
ATOM 1363 O O . GLN A 1 169 ? 6.083 8.644 5.098 1.00 82.12 169 GLN A O 1
ATOM 1368 N N . MET A 1 170 ? 7.243 8.455 3.182 1.00 82.94 170 MET A N 1
ATOM 1369 C CA . MET A 1 170 ? 7.032 7.020 3.016 1.00 82.94 170 MET A CA 1
ATOM 1370 C C . MET A 1 170 ? 7.801 6.242 4.082 1.00 82.94 170 MET A C 1
ATOM 1372 O O . MET A 1 170 ? 7.209 5.398 4.750 1.00 82.94 170 MET A O 1
ATOM 1376 N N . ARG A 1 171 ? 9.079 6.582 4.296 1.00 83.00 171 ARG A N 1
ATOM 1377 C CA . ARG A 1 171 ? 9.908 5.996 5.357 1.00 83.00 171 ARG A CA 1
ATOM 1378 C C . ARG A 1 171 ? 9.286 6.192 6.733 1.00 83.00 171 ARG A C 1
ATOM 1380 O O . ARG A 1 171 ? 9.043 5.209 7.422 1.00 83.00 171 ARG A O 1
ATOM 1387 N N . ASP A 1 172 ? 8.945 7.429 7.088 1.00 86.12 172 ASP A N 1
ATOM 1388 C CA . ASP A 1 172 ? 8.366 7.761 8.392 1.00 86.12 172 ASP A CA 1
ATOM 1389 C C . ASP A 1 172 ? 7.045 7.016 8.621 1.00 86.12 172 ASP A C 1
ATOM 1391 O O . ASP A 1 172 ? 6.782 6.498 9.707 1.00 86.12 172 ASP A O 1
ATOM 1395 N N . ALA A 1 173 ? 6.200 6.941 7.590 1.00 81.88 173 ALA A N 1
ATOM 1396 C CA . ALA A 1 173 ? 4.909 6.284 7.699 1.00 81.88 173 ALA A CA 1
ATOM 1397 C C . ALA A 1 173 ? 5.043 4.765 7.862 1.00 81.88 173 ALA A C 1
ATOM 1399 O O . ALA A 1 173 ? 4.305 4.185 8.656 1.00 81.88 173 ALA A O 1
ATOM 1400 N N . VAL A 1 174 ? 5.973 4.116 7.154 1.00 76.75 174 VAL A N 1
ATOM 1401 C CA . VAL A 1 174 ? 6.179 2.669 7.293 1.00 76.75 174 VAL A CA 1
ATOM 1402 C C . VAL A 1 174 ? 6.945 2.328 8.574 1.00 76.75 174 VAL A C 1
ATOM 1404 O O . VAL A 1 174 ? 6.550 1.384 9.249 1.00 76.75 174 VAL A O 1
ATOM 1407 N N . ALA A 1 175 ? 7.942 3.115 8.987 1.00 83.50 175 ALA A N 1
ATOM 1408 C CA . ALA A 1 175 ? 8.648 2.917 10.258 1.00 83.50 175 ALA A CA 1
ATOM 1409 C C . ALA A 1 175 ? 7.674 2.947 11.447 1.00 83.50 175 ALA A C 1
ATOM 1411 O O . ALA A 1 175 ? 7.612 2.004 12.234 1.00 83.50 175 ALA A O 1
ATOM 1412 N N . ARG A 1 176 ? 6.788 3.954 11.488 1.00 82.56 176 ARG A N 1
ATOM 1413 C CA . ARG A 1 176 ? 5.716 4.042 12.494 1.00 82.56 176 ARG A CA 1
ATOM 1414 C C . ARG A 1 176 ? 4.786 2.836 12.507 1.00 82.56 176 ARG A C 1
ATOM 1416 O O . ARG A 1 176 ? 4.176 2.571 13.535 1.00 82.56 176 ARG A O 1
ATOM 1423 N N . LEU A 1 177 ? 4.598 2.173 11.371 1.00 75.31 177 LEU A N 1
ATOM 1424 C CA . LEU A 1 177 ? 3.763 0.982 11.276 1.00 75.31 177 LEU A CA 1
ATOM 1425 C C . LEU A 1 177 ? 4.506 -0.268 11.752 1.00 75.31 177 LEU A C 1
ATOM 1427 O O . LEU A 1 177 ? 3.899 -1.098 12.422 1.00 75.31 177 LEU A O 1
ATOM 1431 N N . VAL A 1 178 ? 5.797 -0.390 11.432 1.00 76.56 178 VAL A N 1
ATOM 1432 C CA . VAL A 1 178 ? 6.657 -1.504 11.857 1.00 76.56 178 VAL A CA 1
ATOM 1433 C C . VAL A 1 178 ? 6.842 -1.509 13.369 1.00 76.56 178 VAL A C 1
ATOM 1435 O O . VAL A 1 178 ? 6.618 -2.548 13.984 1.00 76.56 178 VAL A O 1
ATOM 1438 N N . ASP A 1 179 ? 7.100 -0.347 13.976 1.00 77.69 179 ASP A N 1
ATOM 1439 C CA . ASP A 1 179 ? 7.236 -0.182 15.435 1.00 77.69 179 ASP A CA 1
ATOM 1440 C C . ASP A 1 179 ? 5.998 -0.644 16.226 1.00 77.69 179 ASP A C 1
ATOM 1442 O O . ASP A 1 179 ? 6.047 -0.836 17.441 1.00 77.69 179 ASP A O 1
ATOM 1446 N N . ARG A 1 180 ? 4.851 -0.775 15.551 1.00 72.56 180 ARG A N 1
ATOM 1447 C CA . ARG A 1 180 ? 3.562 -1.160 16.144 1.00 72.56 180 ARG A CA 1
ATOM 1448 C C . ARG A 1 180 ? 3.209 -2.618 15.914 1.00 72.56 180 ARG A C 1
ATOM 1450 O O . ARG A 1 180 ? 2.214 -3.092 16.463 1.00 72.56 180 ARG A O 1
ATOM 1457 N N . ILE A 1 181 ? 3.990 -3.340 15.117 1.00 71.56 181 ILE A N 1
ATOM 1458 C CA . ILE A 1 181 ? 3.824 -4.779 14.991 1.00 71.56 181 ILE A CA 1
ATOM 1459 C C . ILE A 1 181 ? 4.328 -5.398 16.305 1.00 71.56 181 ILE A C 1
ATOM 1461 O O . ILE A 1 181 ? 5.492 -5.192 16.644 1.00 71.56 181 ILE A O 1
ATOM 1465 N N . PRO A 1 182 ? 3.477 -6.113 17.072 1.00 62.78 182 PRO A N 1
ATOM 1466 C CA . PRO A 1 182 ? 3.871 -6.674 18.359 1.00 62.78 182 PRO A CA 1
ATOM 1467 C C . PRO A 1 182 ? 5.147 -7.498 18.222 1.00 62.78 182 PRO A C 1
ATOM 1469 O O . PRO A 1 182 ? 5.230 -8.317 17.307 1.00 62.78 182 PRO A O 1
ATOM 1472 N N . ASP A 1 183 ? 6.087 -7.246 19.137 1.00 56.88 183 ASP A N 1
ATOM 1473 C CA . ASP A 1 183 ? 7.437 -7.804 19.230 1.00 56.88 183 ASP A CA 1
ATOM 1474 C C . ASP A 1 183 ? 7.666 -9.038 18.335 1.00 56.88 183 ASP A C 1
ATOM 1476 O O . ASP A 1 183 ? 7.345 -10.186 18.673 1.00 56.88 183 ASP A O 1
ATOM 1480 N N . ALA A 1 184 ? 8.262 -8.783 17.166 1.00 47.66 184 ALA A N 1
ATOM 1481 C CA . ALA A 1 184 ? 8.768 -9.804 16.248 1.00 47.66 184 ALA A CA 1
ATOM 1482 C C . ALA A 1 184 ? 9.827 -10.712 16.905 1.00 47.66 184 ALA A C 1
ATOM 1484 O O . ALA A 1 184 ? 10.181 -11.754 16.354 1.00 47.66 184 ALA A O 1
ATOM 1485 N N . SER A 1 185 ? 10.299 -10.325 18.096 1.00 42.91 185 SER A N 1
ATOM 1486 C CA . SER A 1 185 ? 11.240 -11.042 18.953 1.00 42.91 185 SER A CA 1
ATOM 1487 C C . SER A 1 185 ? 10.690 -12.342 19.549 1.00 42.91 185 SER A C 1
ATOM 1489 O O . SER A 1 185 ? 11.471 -13.148 20.057 1.00 42.91 185 SER A O 1
ATOM 1491 N N . SER A 1 186 ? 9.384 -12.633 19.437 1.00 50.88 186 SER A N 1
ATOM 1492 C CA . SER A 1 186 ? 8.930 -14.018 19.608 1.00 50.88 186 SER A CA 1
ATOM 1493 C C . SER A 1 186 ? 9.300 -14.822 18.355 1.00 50.88 186 SER A C 1
ATOM 1495 O O . SER A 1 186 ? 8.562 -14.866 17.371 1.00 50.88 186 SER A O 1
ATOM 1497 N N . GLU A 1 187 ? 10.456 -15.490 18.391 1.00 52.06 187 GLU A N 1
ATOM 1498 C CA . GLU A 1 187 ? 10.981 -16.337 17.300 1.00 52.06 187 GLU A CA 1
ATOM 1499 C C . GLU A 1 187 ? 9.980 -17.406 16.799 1.00 52.06 187 GLU A C 1
ATOM 1501 O O . GLU A 1 187 ? 10.152 -17.965 15.721 1.00 52.06 187 GLU A O 1
ATOM 1506 N N . ASN A 1 188 ? 8.887 -17.640 17.538 1.00 52.38 188 ASN A N 1
ATOM 1507 C CA . ASN A 1 188 ? 7.860 -18.646 17.264 1.00 52.38 188 ASN A CA 1
ATOM 1508 C C . ASN A 1 188 ? 6.482 -18.072 16.863 1.00 52.38 188 ASN A C 1
ATOM 1510 O O . ASN A 1 188 ? 5.495 -18.811 16.819 1.00 52.38 188 ASN A O 1
ATOM 1514 N N . GLY A 1 189 ? 6.366 -16.768 16.594 1.00 60.41 189 GLY A N 1
ATOM 1515 C CA . GLY A 1 189 ? 5.105 -16.160 16.162 1.00 60.41 189 GLY A CA 1
ATOM 1516 C C . GLY A 1 189 ? 4.721 -16.542 14.725 1.00 60.41 189 GLY A C 1
ATOM 1517 O O . GLY A 1 189 ? 5.535 -16.436 13.811 1.00 60.41 189 GLY A O 1
ATOM 1518 N N . VAL A 1 190 ? 3.446 -16.888 14.490 1.00 60.94 190 VAL A N 1
ATOM 1519 C CA . VAL A 1 190 ? 2.884 -17.236 13.157 1.00 60.94 190 VAL A CA 1
ATOM 1520 C C . VAL A 1 190 ? 3.153 -16.159 12.091 1.00 60.94 190 VAL A C 1
ATOM 1522 O O . VAL A 1 190 ? 3.209 -16.460 10.900 1.00 60.94 190 VAL A O 1
ATOM 1525 N N . TYR A 1 191 ? 3.352 -14.906 12.507 1.00 66.25 191 TYR A N 1
ATOM 1526 C CA . TYR A 1 191 ? 3.592 -13.775 11.612 1.00 66.25 191 TYR A CA 1
ATOM 1527 C C . TYR A 1 191 ? 5.061 -13.359 11.473 1.00 66.25 191 TYR A C 1
ATOM 1529 O O . TYR A 1 191 ? 5.342 -12.522 10.617 1.00 66.25 191 TYR A O 1
ATOM 1537 N N . SER A 1 192 ? 5.988 -13.947 12.240 1.00 69.50 192 SER A N 1
ATOM 1538 C CA . SER A 1 192 ? 7.423 -13.608 12.208 1.00 69.50 192 SER A CA 1
ATOM 1539 C C . SER A 1 192 ? 8.005 -13.538 10.778 1.00 69.50 192 SER A C 1
ATOM 1541 O O . SER A 1 192 ? 8.659 -12.543 10.457 1.00 69.50 192 SER A O 1
ATOM 1543 N N . PRO A 1 193 ? 7.676 -14.468 9.851 1.00 75.25 193 PRO A N 1
ATOM 1544 C CA . PRO A 1 193 ? 8.103 -14.391 8.451 1.00 75.25 193 PRO A CA 1
ATOM 1545 C C . PRO A 1 193 ? 7.744 -13.078 7.736 1.00 75.25 193 PRO A C 1
ATOM 1547 O O . PRO A 1 193 ? 8.570 -12.487 7.044 1.00 75.25 193 PRO A O 1
ATOM 1550 N N . VAL A 1 194 ? 6.503 -12.611 7.902 1.00 80.00 194 VAL A N 1
ATOM 1551 C CA . VAL A 1 194 ? 6.003 -11.398 7.239 1.00 80.00 194 VAL A CA 1
ATOM 1552 C C . VAL A 1 194 ? 6.685 -10.165 7.811 1.00 80.00 194 VAL A C 1
ATOM 1554 O O . VAL A 1 194 ? 7.074 -9.285 7.051 1.00 80.00 194 VAL A O 1
ATOM 1557 N N . VAL A 1 195 ? 6.866 -10.116 9.132 1.00 80.06 195 VAL A N 1
ATOM 1558 C CA . VAL A 1 195 ? 7.495 -8.971 9.801 1.00 80.06 195 VAL A CA 1
ATOM 1559 C C . VAL A 1 195 ? 8.951 -8.827 9.379 1.00 80.06 195 VAL A C 1
ATOM 1561 O O . VAL A 1 195 ? 9.330 -7.759 8.913 1.00 80.06 195 VAL A O 1
ATOM 1564 N N . ARG A 1 196 ? 9.717 -9.926 9.377 1.00 80.25 196 ARG A N 1
ATOM 1565 C CA . ARG A 1 196 ? 11.104 -9.942 8.881 1.00 80.25 196 ARG A CA 1
ATOM 1566 C C . ARG A 1 196 ? 11.221 -9.491 7.427 1.00 80.25 196 ARG A C 1
ATOM 1568 O O . ARG A 1 196 ? 12.195 -8.850 7.045 1.00 80.25 196 ARG A O 1
ATOM 1575 N N . CYS A 1 197 ? 10.228 -9.820 6.601 1.00 85.00 197 CYS A N 1
ATOM 1576 C CA . CYS A 1 197 ? 10.176 -9.346 5.222 1.00 85.00 197 CYS A CA 1
ATOM 1577 C C . CYS A 1 197 ? 9.959 -7.830 5.148 1.00 85.00 197 CYS A C 1
ATOM 1579 O O . CYS A 1 197 ? 10.635 -7.163 4.370 1.00 85.00 197 CYS A O 1
ATOM 1581 N N . ILE A 1 198 ? 9.053 -7.283 5.966 1.00 86.50 198 ILE A N 1
ATOM 1582 C CA . ILE A 1 198 ? 8.812 -5.835 6.045 1.00 86.50 198 ILE A CA 1
ATOM 1583 C C . ILE A 1 198 ? 10.065 -5.108 6.548 1.00 86.50 198 ILE A C 1
ATOM 1585 O O . ILE A 1 198 ? 10.454 -4.108 5.956 1.00 86.50 198 ILE A O 1
ATOM 1589 N N . GLU A 1 199 ? 10.725 -5.618 7.587 1.00 85.12 199 GLU A N 1
ATOM 1590 C CA . GLU A 1 199 ? 11.981 -5.057 8.103 1.00 85.12 199 GLU A CA 1
ATOM 1591 C C . GLU A 1 199 ? 13.061 -5.023 7.014 1.00 85.12 199 GLU A C 1
ATOM 1593 O O . GLU A 1 199 ? 13.683 -3.988 6.788 1.00 85.12 199 GLU A O 1
ATOM 1598 N N . ALA A 1 200 ? 13.232 -6.119 6.268 1.00 86.56 200 ALA A N 1
ATOM 1599 C CA . ALA A 1 200 ? 14.180 -6.170 5.159 1.00 86.56 200 ALA A CA 1
ATOM 1600 C C . ALA A 1 200 ? 13.827 -5.182 4.028 1.00 86.56 200 ALA A C 1
ATOM 1602 O O . ALA A 1 200 ? 14.723 -4.573 3.448 1.00 86.56 200 ALA A O 1
ATOM 1603 N N . MET A 1 201 ? 12.536 -4.987 3.729 1.00 89.69 201 MET A N 1
ATOM 1604 C CA . MET A 1 201 ? 12.087 -3.977 2.760 1.00 89.69 201 MET A CA 1
ATOM 1605 C C . MET A 1 201 ? 12.435 -2.567 3.228 1.00 89.69 201 MET A C 1
ATOM 1607 O O . MET A 1 201 ? 12.856 -1.743 2.421 1.00 89.69 201 MET A O 1
ATOM 1611 N N . MET A 1 202 ? 12.256 -2.294 4.520 1.00 87.50 202 MET A N 1
ATOM 1612 C CA . MET A 1 202 ? 12.539 -0.989 5.106 1.00 87.50 202 MET A CA 1
ATOM 1613 C C . MET A 1 202 ? 14.019 -0.652 5.080 1.00 87.50 202 MET A C 1
ATOM 1615 O O . MET A 1 202 ? 14.366 0.449 4.663 1.00 87.50 202 MET A O 1
ATOM 1619 N N . LEU A 1 203 ? 14.874 -1.616 5.421 1.00 86.62 203 LEU A N 1
ATOM 1620 C CA . LEU A 1 203 ? 16.321 -1.448 5.324 1.00 86.62 203 LEU A CA 1
ATOM 1621 C C . LEU A 1 203 ? 16.746 -1.065 3.900 1.00 86.62 203 LEU A C 1
ATOM 1623 O O . LEU A 1 203 ? 17.473 -0.094 3.723 1.00 86.62 203 LEU A O 1
ATOM 1627 N N . GLU A 1 204 ? 16.225 -1.737 2.869 1.00 88.69 204 GLU A N 1
ATOM 1628 C CA . GLU A 1 204 ? 16.544 -1.359 1.486 1.00 88.69 204 GLU A CA 1
ATOM 1629 C C . GLU A 1 204 ? 16.023 0.033 1.095 1.00 88.69 204 GLU A C 1
ATOM 1631 O O . GLU A 1 204 ? 16.677 0.752 0.338 1.00 88.69 204 GLU A O 1
ATOM 1636 N N . ILE A 1 205 ? 14.830 0.420 1.560 1.00 88.62 205 ILE A N 1
ATOM 1637 C CA . ILE A 1 205 ? 14.283 1.762 1.304 1.00 88.62 205 ILE A CA 1
ATOM 1638 C C . ILE A 1 205 ? 15.194 2.822 1.938 1.00 88.62 205 ILE A C 1
ATOM 1640 O O . ILE A 1 205 ? 15.466 3.854 1.318 1.00 88.62 205 ILE A O 1
ATOM 1644 N N . GLU A 1 206 ? 15.668 2.583 3.160 1.00 85.81 206 GLU A N 1
ATOM 1645 C CA . GLU A 1 206 ? 16.603 3.464 3.861 1.00 85.81 206 GLU A CA 1
ATOM 1646 C C . GLU A 1 206 ? 17.948 3.554 3.137 1.00 85.81 206 GLU A C 1
ATOM 1648 O O . GLU A 1 206 ? 18.441 4.659 2.904 1.00 85.81 206 GLU A O 1
ATOM 1653 N N . GLU A 1 207 ? 18.508 2.424 2.705 1.00 85.25 207 GLU A N 1
ATOM 1654 C CA . GLU A 1 207 ? 19.749 2.373 1.927 1.00 85.25 207 GLU A CA 1
ATOM 1655 C C . GLU A 1 207 ? 19.635 3.169 0.620 1.00 85.25 207 GLU A C 1
ATOM 1657 O O . GLU A 1 207 ? 20.505 3.987 0.316 1.00 85.25 207 GLU A O 1
ATOM 1662 N N . VAL A 1 208 ? 18.539 3.015 -0.129 1.00 85.44 208 VAL A N 1
ATOM 1663 C CA . VAL A 1 208 ? 18.296 3.811 -1.346 1.00 85.44 208 VAL A CA 1
ATOM 1664 C C . VAL A 1 208 ? 18.170 5.296 -1.024 1.00 85.44 208 VAL A C 1
ATOM 1666 O O . VAL A 1 208 ? 18.695 6.122 -1.772 1.00 85.44 208 VAL A O 1
ATOM 1669 N N . GLY A 1 209 ? 17.504 5.647 0.077 1.00 82.44 209 GLY A N 1
ATOM 1670 C CA . GLY A 1 209 ? 17.379 7.032 0.528 1.00 82.44 209 GLY A CA 1
ATOM 1671 C C . GLY A 1 209 ? 18.722 7.671 0.893 1.00 82.44 209 GLY A C 1
ATOM 1672 O O . GLY A 1 209 ? 18.930 8.848 0.608 1.00 82.44 209 GLY A O 1
ATOM 1673 N N . MET A 1 210 ? 19.642 6.904 1.485 1.00 80.75 210 MET A N 1
ATOM 1674 C CA . MET A 1 210 ? 20.963 7.388 1.902 1.00 80.75 210 MET A CA 1
ATOM 1675 C C . MET A 1 210 ? 21.990 7.414 0.763 1.00 80.75 210 MET A C 1
ATOM 1677 O O . MET A 1 210 ? 22.756 8.371 0.654 1.00 80.75 210 MET A O 1
ATOM 1681 N N . PHE A 1 211 ? 22.022 6.375 -0.075 1.00 81.25 211 PHE A N 1
ATOM 1682 C CA . PHE A 1 211 ? 23.106 6.139 -1.038 1.00 81.25 211 PHE A CA 1
ATOM 1683 C C . PHE A 1 211 ? 22.684 6.311 -2.504 1.00 81.25 211 PHE A C 1
ATOM 1685 O O . PHE A 1 211 ? 23.528 6.350 -3.397 1.00 81.25 211 PHE A O 1
ATOM 1692 N N . GLY A 1 212 ? 21.387 6.437 -2.789 1.00 71.94 212 GLY A N 1
ATOM 1693 C CA . GLY A 1 212 ? 20.853 6.721 -4.122 1.00 71.94 212 GLY A CA 1
ATOM 1694 C C . GLY A 1 212 ? 20.802 5.534 -5.096 1.00 71.94 212 GLY A C 1
ATOM 1695 O O . GLY A 1 212 ? 20.040 5.613 -6.066 1.00 71.94 212 GLY A O 1
ATOM 1696 N N . ARG A 1 213 ? 21.549 4.439 -4.866 1.00 65.62 213 ARG A N 1
ATOM 1697 C CA . ARG A 1 213 ? 21.490 3.182 -5.646 1.00 65.62 213 ARG A CA 1
ATOM 1698 C C . ARG A 1 213 ? 21.838 1.943 -4.813 1.00 65.62 213 ARG A C 1
ATOM 1700 O O . ARG A 1 213 ? 22.705 2.004 -3.953 1.00 65.62 213 ARG A O 1
ATOM 1707 N N . LEU A 1 214 ? 21.195 0.817 -5.143 1.00 61.50 214 LEU A N 1
ATOM 1708 C CA . LEU A 1 214 ? 21.461 -0.509 -4.561 1.00 61.50 214 LEU A CA 1
ATOM 1709 C C . LEU A 1 214 ? 22.687 -1.218 -5.168 1.00 61.50 214 LEU A C 1
ATOM 1711 O O . LEU A 1 214 ? 23.245 -2.104 -4.526 1.00 61.50 214 LEU A O 1
ATOM 1715 N N . ASP A 1 215 ? 23.102 -0.844 -6.386 1.00 56.66 215 ASP A N 1
ATOM 1716 C CA . ASP A 1 215 ? 24.099 -1.596 -7.171 1.00 56.66 215 ASP A CA 1
ATOM 1717 C C . ASP A 1 215 ? 25.473 -1.725 -6.475 1.00 56.66 215 ASP A C 1
ATOM 1719 O O . ASP A 1 215 ? 26.184 -2.699 -6.711 1.00 56.66 215 ASP A O 1
ATOM 1723 N N . ASP A 1 216 ? 25.824 -0.791 -5.582 1.00 45.25 216 ASP A N 1
ATOM 1724 C CA . ASP A 1 216 ? 27.137 -0.729 -4.916 1.00 45.25 216 ASP A CA 1
ATOM 1725 C C . ASP A 1 216 ? 27.205 -1.448 -3.549 1.00 45.25 216 ASP A C 1
ATOM 1727 O O . ASP A 1 216 ? 28.276 -1.518 -2.947 1.00 45.25 216 ASP A O 1
ATOM 1731 N N . LEU A 1 217 ? 26.096 -1.999 -3.034 1.00 47.81 217 LEU A N 1
ATOM 1732 C CA . LEU A 1 217 ? 26.018 -2.527 -1.655 1.00 47.81 217 LEU A CA 1
ATOM 1733 C C . LEU A 1 217 ? 25.944 -4.065 -1.559 1.00 47.81 217 LEU A C 1
ATOM 1735 O O . LEU A 1 217 ? 25.929 -4.625 -0.462 1.00 47.81 217 LEU A O 1
ATOM 1739 N N . MET A 1 218 ? 25.927 -4.773 -2.691 1.00 49.03 218 MET A N 1
ATOM 1740 C CA . MET A 1 218 ? 25.677 -6.221 -2.757 1.00 49.03 218 MET A CA 1
ATOM 1741 C C . MET A 1 218 ? 26.946 -7.046 -2.442 1.00 49.03 218 MET A C 1
ATOM 1743 O O . MET A 1 218 ? 27.570 -7.631 -3.327 1.00 49.03 218 MET A O 1
ATOM 1747 N N . GLY A 1 219 ? 27.341 -7.099 -1.167 1.00 44.84 219 GLY A N 1
ATOM 1748 C CA . GLY A 1 219 ? 28.370 -8.017 -0.666 1.00 44.84 219 GLY A CA 1
ATOM 1749 C C . GLY A 1 219 ? 27.885 -9.475 -0.627 1.00 44.84 219 GLY A C 1
ATOM 1750 O O . GLY A 1 219 ? 26.858 -9.781 -0.024 1.00 44.84 219 GLY A O 1
ATOM 1751 N N . ASN A 1 220 ? 28.639 -10.371 -1.269 1.00 40.69 220 ASN A N 1
ATOM 1752 C CA . ASN A 1 220 ? 28.401 -11.817 -1.329 1.00 40.69 220 ASN A CA 1
ATOM 1753 C C . ASN A 1 220 ? 28.795 -12.512 -0.009 1.00 40.69 220 ASN A C 1
ATOM 1755 O O . ASN A 1 220 ? 29.973 -12.807 0.150 1.00 40.69 220 ASN A O 1
ATOM 1759 N N . ASP A 1 221 ? 27.850 -12.740 0.909 1.00 44.12 221 ASP A N 1
ATOM 1760 C CA . ASP A 1 221 ? 27.746 -13.922 1.807 1.00 44.12 221 ASP A CA 1
ATOM 1761 C C . ASP A 1 221 ? 26.764 -13.619 2.953 1.00 44.12 221 ASP A C 1
ATOM 1763 O O . ASP A 1 221 ? 27.156 -13.099 3.998 1.00 44.12 221 ASP A O 1
ATOM 1767 N N . VAL A 1 222 ? 25.470 -13.914 2.783 1.00 47.69 222 VAL A N 1
ATOM 1768 C CA . VAL A 1 222 ? 24.518 -13.966 3.910 1.00 47.69 222 VAL A CA 1
ATOM 1769 C C . VAL A 1 222 ? 23.457 -15.033 3.640 1.00 47.69 222 VAL A C 1
ATOM 1771 O O . VAL A 1 222 ? 22.981 -15.166 2.512 1.00 47.69 222 VAL A O 1
ATOM 1774 N N . ASP A 1 223 ? 23.075 -15.771 4.685 1.00 50.16 223 ASP A N 1
ATOM 1775 C CA . ASP A 1 223 ? 22.016 -16.782 4.666 1.00 50.16 223 ASP A CA 1
ATOM 1776 C C . ASP A 1 223 ? 20.693 -16.232 4.104 1.00 50.16 223 ASP A C 1
ATOM 1778 O O . ASP A 1 223 ? 20.145 -15.233 4.582 1.00 50.16 223 ASP A O 1
ATOM 1782 N N . VAL A 1 224 ? 20.153 -16.920 3.094 1.00 61.78 224 VAL A N 1
ATOM 1783 C CA . VAL A 1 224 ? 18.864 -16.589 2.476 1.00 61.78 224 VAL A CA 1
ATOM 1784 C C . VAL A 1 224 ? 17.726 -17.200 3.297 1.00 61.78 224 VAL A C 1
ATOM 1786 O O . VAL A 1 224 ? 17.556 -18.415 3.357 1.00 61.78 224 VAL A O 1
ATOM 1789 N N . LEU A 1 225 ? 16.903 -16.346 3.892 1.00 62.47 225 LEU A N 1
ATOM 1790 C CA . LEU A 1 225 ? 15.627 -16.666 4.516 1.00 62.47 225 LEU A CA 1
ATOM 1791 C C . LEU A 1 225 ? 14.545 -16.891 3.450 1.00 62.47 225 LEU A C 1
ATOM 1793 O O . LEU A 1 225 ? 14.114 -15.973 2.752 1.00 62.47 225 LEU A O 1
ATOM 1797 N N . GLU A 1 226 ? 14.051 -18.119 3.355 1.00 66.44 226 GLU A N 1
ATOM 1798 C CA . GLU A 1 226 ? 12.914 -18.455 2.500 1.00 66.44 226 GLU A CA 1
ATOM 1799 C C . GLU A 1 226 ? 11.615 -18.507 3.318 1.00 66.44 226 GLU A C 1
ATOM 1801 O O . GLU A 1 226 ? 11.497 -19.247 4.294 1.00 66.44 226 GLU A O 1
ATOM 1806 N N . LEU A 1 227 ? 10.632 -17.694 2.930 1.00 61.12 227 LEU A N 1
ATOM 1807 C CA . LEU A 1 227 ? 9.353 -17.538 3.616 1.00 61.12 227 LEU A CA 1
ATOM 1808 C C . LEU A 1 227 ? 8.269 -18.337 2.901 1.00 61.12 227 LEU A C 1
ATOM 1810 O O . LEU A 1 227 ? 7.828 -17.962 1.817 1.00 61.12 227 LEU A O 1
ATOM 1814 N N . GLY A 1 228 ? 7.785 -19.405 3.527 1.00 59.66 228 GLY A N 1
ATOM 1815 C CA . GLY A 1 228 ? 6.653 -20.187 3.035 1.00 59.66 228 GLY A CA 1
ATOM 1816 C C . GLY A 1 228 ? 5.691 -20.558 4.152 1.00 59.66 228 GLY A C 1
ATOM 1817 O O . GLY A 1 228 ? 6.108 -20.770 5.288 1.00 59.66 228 GLY A O 1
ATOM 1818 N N . MET A 1 229 ? 4.399 -20.674 3.836 1.00 61.56 229 MET A N 1
ATOM 1819 C CA . MET A 1 229 ? 3.429 -21.270 4.758 1.00 61.56 229 MET A CA 1
ATOM 1820 C C . MET A 1 229 ? 3.176 -22.732 4.401 1.00 61.56 229 MET A C 1
ATOM 1822 O O . MET A 1 229 ? 2.731 -23.071 3.300 1.00 61.56 229 MET A O 1
ATOM 1826 N N . LYS A 1 230 ? 3.424 -23.603 5.380 1.00 60.75 230 LYS A N 1
ATOM 1827 C CA . LYS A 1 230 ? 3.061 -25.018 5.337 1.00 60.75 230 LYS A CA 1
ATOM 1828 C C . LYS A 1 230 ? 1.723 -25.201 6.058 1.00 60.75 230 LYS A C 1
ATOM 1830 O O . LYS A 1 230 ? 1.617 -24.890 7.241 1.00 60.75 230 LYS A O 1
ATOM 1835 N N . VAL A 1 231 ? 0.697 -25.697 5.363 1.00 54.00 231 VAL A N 1
ATOM 1836 C CA . VAL A 1 231 ? -0.595 -26.022 5.997 1.00 54.00 231 VAL A CA 1
ATOM 1837 C C . VAL A 1 231 ? -0.476 -27.374 6.677 1.00 54.00 231 VAL A C 1
ATOM 1839 O O . VAL A 1 231 ? -0.371 -28.393 6.004 1.00 54.00 231 VAL A O 1
ATOM 1842 N N . MET A 1 232 ? -0.496 -27.403 8.005 1.00 49.16 232 MET A N 1
ATOM 1843 C CA . MET A 1 232 ? -0.556 -28.666 8.737 1.00 49.16 232 MET A CA 1
ATOM 1844 C C . MET A 1 232 ? -2.016 -29.108 8.875 1.00 49.16 232 MET A C 1
ATOM 1846 O O . MET A 1 232 ? -2.858 -28.343 9.343 1.00 49.16 232 MET A O 1
ATOM 1850 N N . SER A 1 233 ? -2.321 -30.331 8.438 1.00 47.56 233 SER A N 1
ATOM 1851 C CA . SER A 1 233 ? -3.630 -30.947 8.670 1.00 47.56 233 SER A CA 1
ATOM 1852 C C . SER A 1 233 ? -3.704 -31.436 10.116 1.00 47.56 233 SER A C 1
ATOM 1854 O O . SER A 1 233 ? -2.784 -32.101 10.590 1.00 47.56 233 SER A O 1
ATOM 1856 N N . ILE A 1 234 ? -4.786 -31.123 10.829 1.00 49.53 234 ILE A N 1
ATOM 1857 C CA . ILE A 1 234 ? -4.987 -31.601 12.202 1.00 49.53 234 ILE A CA 1
ATOM 1858 C C . ILE A 1 234 ? -5.361 -33.089 12.139 1.00 49.53 234 ILE A C 1
ATOM 1860 O O . ILE A 1 234 ? -6.443 -33.436 11.673 1.00 49.53 234 ILE A O 1
ATOM 1864 N N . GLY A 1 235 ? -4.464 -33.961 12.612 1.00 58.59 235 GLY A N 1
ATOM 1865 C CA . GLY A 1 235 ? -4.707 -35.404 12.753 1.00 58.59 235 GLY A CA 1
ATOM 1866 C C . GLY A 1 235 ? -4.277 -36.293 11.577 1.00 58.59 235 GLY A C 1
ATOM 1867 O O . GLY A 1 235 ? -4.630 -37.468 11.572 1.00 58.59 235 GLY A O 1
ATOM 1868 N N . GLY A 1 236 ? -3.535 -35.771 10.594 1.00 51.94 236 GLY A N 1
ATOM 1869 C CA . GLY A 1 236 ? -2.946 -36.572 9.510 1.00 51.94 236 GLY A CA 1
ATOM 1870 C C . GLY A 1 236 ? -1.455 -36.844 9.727 1.00 51.94 236 GLY A C 1
ATOM 1871 O O . GLY A 1 236 ? -0.755 -35.989 10.265 1.00 51.94 236 GLY A O 1
ATOM 1872 N N . GLU A 1 237 ? -0.968 -38.010 9.287 1.00 53.69 237 GLU A N 1
ATOM 1873 C CA . GLU A 1 237 ? 0.474 -38.284 9.170 1.00 53.69 237 GLU A CA 1
ATOM 1874 C C . GLU A 1 237 ? 1.165 -37.182 8.353 1.00 53.69 237 GLU A C 1
ATOM 1876 O O . GLU A 1 237 ? 0.543 -36.612 7.449 1.00 53.69 237 GLU A O 1
ATOM 1881 N N . GLU A 1 238 ? 2.438 -36.896 8.673 1.00 49.19 238 GLU A N 1
ATOM 1882 C CA . GLU A 1 238 ? 3.308 -35.898 8.027 1.00 49.19 238 GLU A CA 1
ATOM 1883 C C . GLU A 1 238 ? 3.530 -36.188 6.531 1.00 49.19 238 GLU A C 1
ATOM 1885 O O . GLU A 1 238 ? 4.621 -36.481 6.052 1.00 49.19 238 GLU A O 1
ATOM 1890 N N . THR A 1 239 ? 2.476 -36.080 5.741 1.00 49.47 239 THR A N 1
ATOM 1891 C CA . THR A 1 239 ? 2.562 -35.979 4.296 1.00 49.47 239 THR A CA 1
ATOM 1892 C C . THR A 1 239 ? 3.036 -34.572 3.962 1.00 49.47 239 THR A C 1
ATOM 1894 O O . THR A 1 239 ? 2.706 -33.602 4.650 1.00 49.47 239 THR A O 1
ATOM 1897 N N . ILE A 1 240 ? 3.877 -34.459 2.931 1.00 47.38 240 ILE A N 1
ATOM 1898 C CA . ILE A 1 240 ? 4.424 -33.190 2.441 1.00 47.38 240 ILE A CA 1
ATOM 1899 C C . ILE A 1 240 ? 3.245 -32.268 2.122 1.00 47.38 240 ILE A C 1
ATOM 1901 O O . ILE A 1 240 ? 2.595 -32.382 1.085 1.00 47.38 240 ILE A O 1
ATOM 1905 N N . ALA A 1 241 ? 2.929 -31.395 3.073 1.00 52.06 241 ALA A N 1
ATOM 1906 C CA . ALA A 1 241 ? 1.811 -30.486 2.972 1.00 52.06 241 ALA A CA 1
ATOM 1907 C C . ALA A 1 241 ? 1.985 -29.584 1.751 1.00 52.06 241 ALA A C 1
ATOM 1909 O O . ALA A 1 241 ? 3.059 -29.023 1.523 1.00 52.06 241 ALA A O 1
ATOM 1910 N N . SER A 1 242 ? 0.912 -29.424 0.977 1.00 56.50 242 SER A N 1
ATOM 1911 C CA . SER A 1 242 ? 0.884 -28.477 -0.129 1.00 56.50 242 SER A CA 1
ATOM 1912 C C . SER A 1 242 ? 1.234 -27.081 0.385 1.00 56.50 242 SER A C 1
ATOM 1914 O O . SER A 1 242 ? 0.575 -26.591 1.307 1.00 56.50 242 SER A O 1
ATOM 1916 N N . ILE A 1 243 ? 2.228 -26.435 -0.228 1.00 57.91 243 ILE A N 1
ATOM 1917 C CA . ILE A 1 243 ? 2.528 -25.019 0.006 1.00 57.91 243 ILE A CA 1
ATOM 1918 C C . ILE A 1 243 ? 1.245 -24.234 -0.283 1.00 57.91 243 ILE A C 1
ATOM 1920 O O . ILE A 1 243 ? 0.722 -24.254 -1.409 1.00 57.91 243 ILE A O 1
ATOM 1924 N N . ALA A 1 244 ? 0.701 -23.597 0.751 1.00 54.81 244 ALA A N 1
ATOM 1925 C CA . ALA A 1 244 ? -0.430 -22.701 0.598 1.00 54.81 244 ALA A CA 1
ATOM 1926 C C . ALA A 1 244 ? 0.090 -21.275 0.529 1.00 54.81 244 ALA A C 1
ATOM 1928 O O . ALA A 1 244 ? 0.952 -20.873 1.307 1.00 54.81 244 ALA A O 1
ATOM 1929 N N . GLU A 1 245 ? -0.448 -20.514 -0.415 1.00 58.00 245 GLU A N 1
ATOM 1930 C CA . GLU A 1 245 ? -0.159 -19.093 -0.503 1.00 58.00 245 GLU A CA 1
ATOM 1931 C C . GLU A 1 245 ? -0.856 -18.387 0.668 1.00 58.00 245 GLU A C 1
ATOM 1933 O O . GLU A 1 245 ? -2.083 -18.499 0.797 1.00 58.00 245 GLU A O 1
ATOM 1938 N N . PRO A 1 246 ? -0.110 -17.678 1.532 1.00 51.69 246 PRO A N 1
ATOM 1939 C CA . PRO A 1 246 ? -0.699 -16.916 2.621 1.00 51.69 246 PRO A CA 1
ATOM 1940 C C . PRO A 1 246 ? -1.648 -15.859 2.052 1.00 51.69 246 PRO A C 1
ATOM 1942 O O . PRO A 1 246 ? -1.224 -14.910 1.397 1.00 51.69 246 PRO A O 1
ATOM 1945 N N . HIS A 1 247 ? -2.945 -15.999 2.311 1.00 55.81 247 HIS A N 1
ATOM 1946 C CA . HIS A 1 247 ? -3.909 -14.895 2.241 1.00 55.81 247 HIS A CA 1
ATOM 1947 C C . HIS A 1 247 ? -4.092 -14.174 0.887 1.00 55.81 247 HIS A C 1
ATOM 1949 O O . HIS A 1 247 ? -4.518 -13.023 0.861 1.00 55.81 247 HIS A O 1
ATOM 1955 N N . GLY A 1 248 ? -3.847 -14.831 -0.252 1.00 54.47 248 GLY A N 1
ATOM 1956 C CA . GLY A 1 248 ? -4.118 -14.241 -1.574 1.00 54.47 248 GLY A CA 1
ATOM 1957 C C . GLY A 1 248 ? -3.217 -13.055 -1.948 1.00 54.47 248 GLY A C 1
ATOM 1958 O O . GLY A 1 248 ? -3.446 -12.418 -2.976 1.00 54.47 248 GLY A O 1
ATOM 1959 N N . PHE A 1 249 ? -2.178 -12.772 -1.158 1.00 61.31 249 PHE A N 1
ATOM 1960 C CA . PHE A 1 249 ? -1.076 -11.921 -1.587 1.00 61.31 249 PHE A CA 1
ATOM 1961 C C . PHE A 1 249 ? -0.249 -12.726 -2.589 1.00 61.31 249 PHE A C 1
ATOM 1963 O O . PHE A 1 249 ? 0.135 -13.858 -2.298 1.00 61.31 249 PHE A O 1
ATOM 1970 N N . LEU A 1 250 ? 0.028 -12.175 -3.776 1.00 59.41 250 LEU A N 1
ATOM 1971 C CA . LEU A 1 250 ? 0.766 -12.876 -4.844 1.00 59.41 250 LEU A CA 1
ATOM 1972 C C . LEU A 1 250 ? 2.266 -13.068 -4.516 1.00 59.41 250 LEU A C 1
ATOM 1974 O O . LEU A 1 250 ? 3.084 -13.033 -5.430 1.00 59.41 250 LEU A O 1
ATOM 1978 N N . GLY A 1 251 ? 2.640 -13.152 -3.236 1.00 74.19 251 GLY A N 1
ATOM 1979 C CA . GLY A 1 251 ? 4.028 -13.135 -2.788 1.00 74.19 251 GLY A CA 1
ATOM 1980 C C . GLY A 1 251 ? 4.773 -11.889 -3.256 1.00 74.19 251 GLY A C 1
ATOM 1981 O O . GLY A 1 251 ? 4.194 -10.799 -3.303 1.00 74.19 251 GLY A O 1
ATOM 1982 N N . LEU A 1 252 ? 6.039 -12.075 -3.625 1.00 83.31 252 LEU A N 1
ATOM 1983 C CA . LEU A 1 252 ? 6.918 -11.048 -4.193 1.00 83.31 252 LEU A CA 1
ATOM 1984 C C . LEU A 1 252 ? 7.084 -11.204 -5.710 1.00 83.31 252 LEU A C 1
ATOM 1986 O O . LEU A 1 252 ? 7.887 -10.495 -6.311 1.00 83.31 252 LEU A O 1
ATOM 1990 N N . LEU A 1 253 ? 6.330 -12.121 -6.335 1.00 85.25 253 LEU A N 1
ATOM 1991 C CA . LEU A 1 253 ? 6.390 -12.416 -7.768 1.00 85.25 253 LEU A CA 1
ATOM 1992 C C . LEU A 1 253 ? 7.835 -12.609 -8.241 1.00 85.25 253 LEU A C 1
ATOM 1994 O O . LEU A 1 253 ? 8.239 -12.012 -9.228 1.00 85.25 253 LEU A O 1
ATOM 1998 N N . GLY A 1 254 ? 8.619 -13.411 -7.532 1.00 84.06 254 GLY A N 1
ATOM 1999 C CA . GLY A 1 254 ? 9.988 -13.793 -7.861 1.00 84.06 254 GLY A CA 1
ATOM 2000 C C . GLY A 1 254 ? 11.057 -12.761 -7.519 1.00 84.06 254 GLY A C 1
ATOM 2001 O O . GLY A 1 254 ? 12.224 -13.025 -7.791 1.00 84.06 254 GLY A O 1
ATOM 2002 N N . LEU A 1 255 ? 10.696 -11.608 -6.953 1.00 86.56 255 LEU A N 1
ATOM 2003 C CA . LEU A 1 255 ? 11.677 -10.636 -6.481 1.00 86.56 255 LEU A CA 1
ATOM 2004 C C . LEU A 1 255 ? 12.201 -11.006 -5.088 1.00 86.56 255 LEU A C 1
ATOM 2006 O O . LEU A 1 255 ? 11.490 -11.585 -4.266 1.00 86.56 255 LEU A O 1
ATOM 2010 N N . GLU A 1 256 ? 13.452 -10.634 -4.829 1.00 86.19 256 GLU A N 1
ATOM 2011 C CA . GLU A 1 256 ? 14.136 -10.854 -3.554 1.00 86.19 256 GLU A CA 1
ATOM 2012 C C . GLU A 1 256 ? 14.277 -9.531 -2.801 1.00 86.19 256 GLU A C 1
ATOM 2014 O O . GLU A 1 256 ? 14.539 -8.486 -3.410 1.00 86.19 256 GLU A O 1
ATOM 2019 N N . VAL A 1 257 ? 14.113 -9.589 -1.479 1.00 84.38 257 VAL A N 1
ATOM 2020 C CA . VAL A 1 257 ? 14.299 -8.448 -0.575 1.00 84.38 257 VAL A CA 1
ATOM 2021 C C . VAL A 1 257 ? 15.578 -8.673 0.232 1.00 84.38 257 VAL A C 1
ATOM 2023 O O . VAL A 1 257 ? 15.754 -9.696 0.891 1.00 84.38 257 VAL A O 1
ATOM 2026 N N . GLY A 1 258 ? 16.495 -7.723 0.153 1.00 72.44 258 GLY A N 1
ATOM 2027 C CA . GLY A 1 258 ? 17.779 -7.654 0.842 1.00 72.44 258 GLY A CA 1
ATOM 2028 C C . GLY A 1 258 ? 18.763 -8.759 0.470 1.00 72.44 258 GLY A C 1
ATOM 2029 O O . GLY A 1 258 ? 19.608 -9.073 1.300 1.00 72.44 258 GLY A O 1
ATOM 2030 N N . ASN A 1 259 ? 18.591 -9.443 -0.676 1.00 69.31 259 ASN A N 1
ATOM 2031 C CA . ASN A 1 259 ? 19.205 -10.754 -1.003 1.00 69.31 259 ASN A CA 1
ATOM 2032 C C . ASN A 1 259 ? 19.026 -11.832 0.072 1.00 69.31 259 ASN A C 1
ATOM 2034 O O . ASN A 1 259 ? 19.670 -12.876 0.048 1.00 69.31 259 ASN A O 1
ATOM 2038 N N . ARG A 1 260 ? 18.174 -11.560 1.050 1.00 69.12 260 ARG A N 1
ATOM 2039 C CA . ARG A 1 260 ? 18.050 -12.333 2.274 1.00 69.12 260 ARG A CA 1
ATOM 2040 C C . ARG A 1 260 ? 16.671 -12.906 2.401 1.00 69.12 260 ARG A C 1
ATOM 2042 O O . ARG A 1 260 ? 16.516 -13.829 3.168 1.00 69.12 260 ARG A O 1
ATOM 2049 N N . VAL A 1 261 ? 15.669 -12.376 1.711 1.00 77.50 261 VAL A N 1
ATOM 2050 C CA . VAL A 1 261 ? 14.287 -12.791 1.895 1.00 77.50 261 VAL A CA 1
ATOM 2051 C C . VAL A 1 261 ? 13.678 -13.167 0.556 1.00 77.50 261 VAL A C 1
ATOM 2053 O O . VAL A 1 261 ? 13.569 -12.348 -0.360 1.00 77.50 261 VAL A O 1
ATOM 2056 N N . ARG A 1 262 ? 13.257 -14.429 0.464 1.00 81.00 262 ARG A N 1
ATOM 2057 C CA . ARG A 1 262 ? 12.531 -14.995 -0.673 1.00 81.00 262 ARG A CA 1
ATOM 2058 C C . ARG A 1 262 ? 11.135 -15.400 -0.256 1.00 81.00 262 ARG A C 1
ATOM 2060 O O . ARG A 1 262 ? 10.928 -15.874 0.856 1.00 81.00 262 ARG A O 1
ATOM 2067 N N . TRP A 1 263 ? 10.190 -15.280 -1.178 1.00 77.44 263 TRP A N 1
ATOM 2068 C CA . TRP A 1 263 ? 8.866 -15.856 -0.999 1.00 77.44 263 TRP A CA 1
ATOM 2069 C C . TRP A 1 263 ? 8.802 -17.251 -1.628 1.00 77.44 263 TRP A C 1
ATOM 2071 O O . TRP A 1 263 ? 9.268 -17.476 -2.750 1.00 77.44 263 TRP A O 1
ATOM 2081 N N . LEU A 1 264 ? 8.209 -18.194 -0.904 1.00 74.19 264 LEU A N 1
ATOM 2082 C CA . LEU A 1 264 ? 7.883 -19.532 -1.371 1.00 74.19 264 LEU A CA 1
ATOM 2083 C C . LEU A 1 264 ? 6.387 -19.569 -1.699 1.00 74.19 264 LEU A C 1
ATOM 2085 O O . LEU A 1 264 ? 5.520 -19.668 -0.831 1.00 74.19 264 LEU A O 1
ATOM 2089 N N . GLY A 1 265 ? 6.088 -19.494 -2.990 1.00 74.62 265 GLY A N 1
ATOM 2090 C CA . GLY A 1 265 ? 4.742 -19.568 -3.548 1.00 74.62 265 GLY A CA 1
ATOM 2091 C C . GLY A 1 265 ? 4.721 -20.489 -4.760 1.00 74.62 265 GLY A C 1
ATOM 2092 O O . GLY A 1 265 ? 5.766 -20.816 -5.325 1.00 74.62 265 GLY A O 1
ATOM 2093 N N . ARG A 1 266 ? 3.528 -20.905 -5.201 1.00 75.69 266 ARG A N 1
ATOM 2094 C CA . ARG A 1 266 ? 3.385 -21.960 -6.226 1.00 75.69 266 ARG A CA 1
ATOM 2095 C C . ARG A 1 266 ? 4.045 -21.614 -7.560 1.00 75.69 266 ARG A C 1
ATOM 2097 O O . ARG A 1 266 ? 4.383 -22.514 -8.319 1.00 75.69 266 ARG A O 1
ATOM 2104 N N . LYS A 1 267 ? 4.185 -20.322 -7.863 1.00 81.38 267 LYS A N 1
ATOM 2105 C CA . LYS A 1 267 ? 4.766 -19.812 -9.115 1.00 81.38 267 LYS A CA 1
ATOM 2106 C C . LYS A 1 267 ? 5.987 -18.917 -8.908 1.00 81.38 267 LYS A C 1
ATOM 2108 O O . LYS A 1 267 ? 6.463 -18.332 -9.875 1.00 81.38 267 LYS A O 1
ATOM 2113 N N . GLU A 1 268 ? 6.491 -18.801 -7.682 1.00 84.38 268 GLU A N 1
ATOM 2114 C CA . GLU A 1 268 ? 7.617 -17.911 -7.361 1.00 84.38 268 GLU A CA 1
ATOM 2115 C C . GLU A 1 268 ? 8.881 -18.292 -8.144 1.00 84.38 268 GLU A C 1
ATOM 2117 O O . GLU A 1 268 ? 9.533 -17.417 -8.702 1.00 84.38 268 GLU A O 1
ATOM 2122 N N . GLU A 1 269 ? 9.173 -19.587 -8.315 1.00 84.62 269 GLU A N 1
ATOM 2123 C CA . GLU A 1 269 ? 10.326 -20.025 -9.121 1.00 84.62 269 GLU A CA 1
ATOM 2124 C C . GLU A 1 269 ? 10.185 -19.654 -10.604 1.00 84.62 269 GLU A C 1
ATOM 2126 O O . GLU A 1 269 ? 11.139 -19.208 -11.239 1.00 84.62 269 GLU A O 1
ATOM 2131 N N . SER A 1 270 ? 8.977 -19.772 -11.165 1.00 87.62 270 SER A N 1
ATOM 2132 C CA . SER A 1 270 ? 8.719 -19.344 -12.545 1.00 87.62 270 SER A CA 1
ATOM 2133 C C . SER A 1 270 ? 8.912 -17.838 -12.711 1.00 87.62 270 SER A C 1
ATOM 2135 O O . SER A 1 270 ? 9.446 -17.394 -13.724 1.00 87.62 270 SER A O 1
ATOM 2137 N N . TRP A 1 271 ? 8.507 -17.053 -11.712 1.00 88.06 271 TRP A N 1
ATOM 2138 C CA . TRP A 1 271 ? 8.745 -15.617 -11.706 1.00 88.06 271 TRP A CA 1
ATOM 2139 C C . TRP A 1 271 ? 10.225 -15.262 -11.532 1.00 88.06 271 TRP A C 1
ATOM 2141 O O . TRP A 1 271 ? 10.715 -14.379 -12.228 1.00 88.06 271 TRP A O 1
ATOM 2151 N N . ARG A 1 272 ? 10.972 -15.978 -10.684 1.00 88.56 272 ARG A N 1
ATOM 2152 C CA . ARG A 1 272 ? 12.431 -15.813 -10.566 1.00 88.56 272 ARG A CA 1
ATOM 2153 C C . ARG A 1 272 ? 13.128 -16.051 -11.899 1.00 88.56 272 ARG A C 1
ATOM 2155 O O . ARG A 1 272 ? 13.966 -15.251 -12.309 1.00 88.56 272 ARG A O 1
ATOM 2162 N N . LEU A 1 273 ? 12.762 -17.129 -12.594 1.00 89.00 273 LEU A N 1
ATOM 2163 C CA . LEU A 1 273 ? 13.284 -17.404 -13.929 1.00 89.00 273 LEU A CA 1
ATOM 2164 C C . LEU A 1 273 ? 12.920 -16.284 -14.912 1.00 89.00 273 LEU A C 1
ATOM 2166 O O . LEU A 1 273 ? 13.770 -15.871 -15.693 1.00 89.00 273 LEU A O 1
ATOM 2170 N N . PHE A 1 274 ? 11.691 -15.763 -14.854 1.00 90.75 274 PHE A N 1
ATOM 2171 C CA . PHE A 1 274 ? 11.289 -14.618 -15.668 1.00 90.75 274 PHE A CA 1
ATOM 2172 C C . PHE A 1 274 ? 12.208 -13.409 -15.451 1.00 90.75 274 PHE A C 1
ATOM 2174 O O . PHE A 1 274 ? 12.706 -12.871 -16.437 1.00 90.75 274 PHE A O 1
ATOM 2181 N N . TRP A 1 275 ? 12.491 -13.017 -14.204 1.00 88.62 275 TRP A N 1
ATOM 2182 C CA . TRP A 1 275 ? 13.386 -11.887 -13.928 1.00 88.62 275 TRP A CA 1
ATOM 2183 C C . TRP A 1 275 ? 14.795 -12.135 -14.455 1.00 88.62 275 TRP A C 1
ATOM 2185 O O . TRP A 1 275 ? 15.285 -11.325 -15.231 1.00 88.62 275 TRP A O 1
ATOM 2195 N N . LYS A 1 276 ? 15.380 -13.306 -14.173 1.00 87.00 276 LYS A N 1
ATOM 2196 C CA . LYS A 1 276 ? 16.716 -13.690 -14.670 1.00 87.00 276 LYS A CA 1
ATOM 2197 C C . LYS A 1 276 ? 16.863 -13.602 -16.193 1.00 87.00 276 LYS A C 1
ATOM 2199 O O . LYS A 1 276 ? 17.971 -13.432 -16.683 1.00 87.00 276 LYS A O 1
ATOM 2204 N N . LEU A 1 277 ? 15.772 -13.774 -16.939 1.00 88.75 277 LEU A N 1
ATOM 2205 C CA . LEU A 1 277 ? 15.771 -13.720 -18.402 1.00 88.75 277 LEU A CA 1
ATOM 2206 C C . LEU A 1 277 ? 15.489 -12.318 -18.971 1.00 88.75 277 LEU A C 1
ATOM 2208 O O . LEU A 1 277 ? 15.617 -12.142 -20.180 1.00 88.75 277 LEU A O 1
ATOM 2212 N N . ASN A 1 278 ? 15.051 -11.352 -18.152 1.00 85.69 278 ASN A N 1
ATOM 2213 C CA . ASN A 1 278 ? 14.524 -10.064 -18.629 1.00 85.69 278 ASN A CA 1
ATOM 2214 C C . ASN A 1 278 ? 15.109 -8.813 -17.941 1.00 85.69 278 ASN A C 1
ATOM 2216 O O . ASN A 1 278 ? 14.829 -7.708 -18.414 1.00 85.69 278 ASN A O 1
ATOM 2220 N N . THR A 1 279 ? 15.876 -8.957 -16.856 1.00 78.19 279 THR A N 1
ATOM 2221 C CA . THR A 1 279 ? 16.678 -7.882 -16.235 1.00 78.19 279 THR A CA 1
ATOM 2222 C C . THR A 1 279 ? 18.118 -7.948 -16.702 1.00 78.19 279 THR A C 1
ATOM 2224 O O . THR A 1 279 ? 18.626 -6.895 -17.140 1.00 78.19 279 THR A O 1
#

Radius of gyration: 19.57 Å; chains: 1; bounding box: 52×55×53 Å

Organism: NCBI:txid329046

Secondary structure (DSSP, 8-state):
-HHHHHHHHHHHHTS-GGG----S-TT---HHHHHHHHHHHHHHTS--HHHHHHHHHHHHHHHHHHHHGG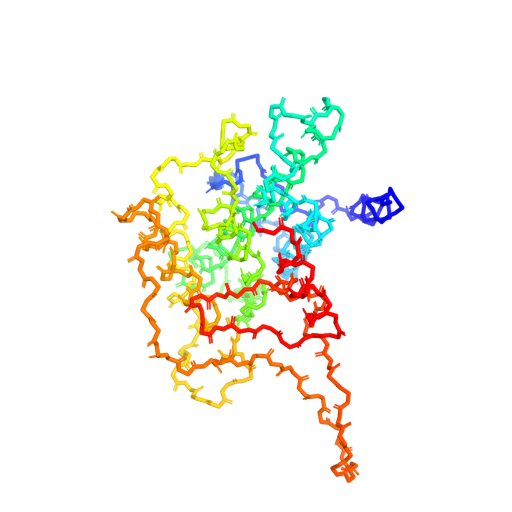G-GGG-TTTS-HHHHHHHHHHHHHHHHHHHHHHHHHHHHHHHHTSGGGGGS-GGGGGGT--TT-THHHHHHHHHHHHHHHTS-GGGGGG-TT--SS-HHHHHHHHHHHTTS--TT-TT-TTHHHHHHHHHHHHHHHHHHHHS-STT---S----EEE-EE---TT-------EE-GGG--TTTT--BTTTEEE--TTHHHHHHHHHHH-